Protein AF-A0A016SH71-F1 (afdb_monomer_lite)

Organism: NCBI:txid53326

Foldseek 3Di:
DPPPPVVVVVVVVVVCVVVCVVVVVVVVVVVVCVVPVPVVVVVVVVVVCVVCVCCVVVPDPQDPDPCSVPPPPPPPPPPPDPDPVVVPPPPDDDDKDKQKDWAAQDDVVPDDPQVSVLVSQLVQLVVVCVQVVDPCPQVPADWDDDPDCPVPPLPPDTGGDDQALCSLQVSDPVSSVPDPGPLCSLVVFDADPVGGSSCRNQVHDPVVQQRDSDDPHRHIDMGMGMD

Sequence (227 aa):
MSSALELSICSKLKRTVTNARVTWRGSADGRLCAAHPVACLSMSLMTMVVLSYPTFTKFHLPANNPISIHWDDKPIMESGGKSEWSHGLSNTFLQQVEIRGAVEPWISLNLTSEQAVRGPISRAFLARKLILEHEDVDASCLQVISEDSHLGSMSQQRGCLLFDPTAFWEHSYDNFMDDSDVLSTIFSHDCSSTACFRDLFLGIPIALTGIKNTYRSNRKRSPAFFL

Structure (mmCIF, N/CA/C/O backbone):
data_AF-A0A016SH71-F1
#
_entry.id   AF-A0A016SH71-F1
#
loop_
_atom_site.group_PDB
_atom_site.id
_atom_site.type_symbol
_atom_site.label_atom_id
_atom_site.label_alt_id
_atom_site.label_comp_id
_atom_site.label_asym_id
_atom_site.label_entity_id
_atom_site.label_seq_id
_atom_site.pdbx_PDB_ins_code
_atom_site.Cartn_x
_atom_site.Cartn_y
_atom_site.Cartn_z
_atom_site.occupancy
_atom_site.B_iso_or_equiv
_atom_site.auth_seq_id
_atom_site.auth_comp_id
_atom_site.auth_asym_id
_atom_site.auth_atom_id
_atom_site.pdbx_PDB_model_num
ATOM 1 N N . MET A 1 1 ? 51.087 68.699 -39.814 1.00 44.03 1 MET A N 1
ATOM 2 C CA . MET A 1 1 ? 49.905 67.920 -40.263 1.00 44.03 1 MET A CA 1
ATOM 3 C C . MET A 1 1 ? 50.244 66.802 -41.266 1.00 44.03 1 MET A C 1
ATOM 5 O O . MET A 1 1 ? 49.357 66.347 -41.971 1.00 44.03 1 MET A O 1
ATOM 9 N N . SER A 1 2 ? 51.488 66.294 -41.305 1.00 48.75 2 SER A N 1
ATOM 10 C CA . SER A 1 2 ? 51.925 65.319 -42.328 1.00 48.75 2 SER A CA 1
ATOM 11 C C . SER A 1 2 ? 51.940 63.854 -41.863 1.00 48.75 2 SER A C 1
ATOM 13 O O . SER A 1 2 ? 52.205 62.966 -42.661 1.00 48.75 2 SER A O 1
ATOM 15 N N . SER A 1 3 ? 51.644 63.583 -40.590 1.00 50.38 3 SER A N 1
ATOM 16 C CA . SER A 1 3 ? 51.780 62.246 -39.982 1.00 50.38 3 SER A CA 1
ATOM 17 C C . SER A 1 3 ? 50.454 61.480 -39.852 1.00 50.38 3 SER A C 1
ATOM 19 O O . SER A 1 3 ? 50.452 60.310 -39.490 1.00 50.38 3 SER A O 1
ATOM 21 N N . ALA A 1 4 ? 49.318 62.124 -40.151 1.00 46.47 4 ALA A N 1
ATOM 22 C CA . ALA A 1 4 ? 47.985 61.519 -40.044 1.00 46.47 4 ALA A CA 1
ATOM 23 C C . ALA A 1 4 ? 47.493 60.871 -41.357 1.00 46.47 4 ALA A C 1
ATOM 25 O O . ALA A 1 4 ? 46.616 60.010 -41.328 1.00 46.47 4 ALA A O 1
ATOM 26 N N . LEU A 1 5 ? 48.066 61.249 -42.508 1.00 48.91 5 LEU A N 1
ATOM 27 C CA . LEU A 1 5 ? 47.670 60.720 -43.822 1.00 48.91 5 LEU A CA 1
ATOM 28 C C . LEU A 1 5 ? 48.340 59.375 -44.164 1.00 48.91 5 LEU A C 1
ATOM 30 O O . LEU A 1 5 ? 47.683 58.499 -44.720 1.00 48.91 5 LEU A O 1
ATOM 34 N N . GLU A 1 6 ? 49.588 59.156 -43.743 1.00 46.69 6 GLU A N 1
ATOM 35 C CA . GLU A 1 6 ? 50.334 57.900 -43.966 1.00 46.69 6 GLU A CA 1
ATOM 36 C C . GLU A 1 6 ? 49.726 56.692 -43.215 1.00 46.69 6 GLU A C 1
ATOM 38 O O . GLU A 1 6 ? 49.610 55.591 -43.759 1.00 46.69 6 GLU A O 1
ATOM 43 N N . LEU A 1 7 ? 49.218 56.896 -41.992 1.00 49.03 7 LEU A N 1
ATOM 44 C CA . LEU A 1 7 ? 48.584 55.833 -41.191 1.00 49.03 7 LEU A CA 1
ATOM 45 C C . LEU A 1 7 ? 47.175 55.445 -41.694 1.00 49.03 7 LEU A C 1
ATOM 47 O O . LEU A 1 7 ? 46.722 54.310 -41.501 1.00 49.03 7 LEU A O 1
ATOM 51 N N . SER A 1 8 ? 46.486 56.353 -42.393 1.00 45.41 8 SER A N 1
ATOM 52 C CA . SER A 1 8 ? 45.167 56.089 -42.988 1.00 45.41 8 SER A CA 1
ATOM 53 C C . SER A 1 8 ? 45.268 55.214 -44.247 1.00 45.41 8 SER A C 1
ATOM 55 O O . SER A 1 8 ? 44.459 54.306 -44.451 1.00 45.41 8 SER A O 1
ATOM 57 N N . ILE A 1 9 ? 46.320 55.402 -45.050 1.00 49.88 9 ILE A N 1
ATOM 58 C CA . ILE A 1 9 ? 46.549 54.635 -46.284 1.00 49.88 9 ILE A CA 1
ATOM 59 C C . ILE A 1 9 ? 47.001 53.199 -45.961 1.00 49.88 9 ILE A C 1
ATOM 61 O O . ILE A 1 9 ? 46.481 52.241 -46.539 1.00 49.88 9 ILE A O 1
ATOM 65 N N . CYS A 1 10 ? 47.870 53.015 -44.961 1.00 46.84 10 CYS A N 1
ATOM 66 C CA . CYS A 1 10 ? 48.361 51.688 -44.566 1.00 46.84 10 CYS A CA 1
ATOM 67 C C . CYS A 1 10 ? 47.273 50.813 -43.895 1.00 46.84 10 CYS A C 1
ATOM 69 O O . CYS A 1 10 ? 47.204 49.599 -44.115 1.00 46.84 10 CYS A O 1
ATOM 71 N N . SER A 1 11 ? 46.345 51.419 -43.141 1.00 47.84 11 SER A N 1
ATOM 72 C CA . SER A 1 11 ? 45.221 50.693 -42.522 1.00 47.84 11 SER A CA 1
ATOM 73 C C . SER A 1 11 ? 44.118 50.310 -43.518 1.00 47.84 11 SER A C 1
ATOM 75 O O . SER A 1 11 ? 43.512 49.240 -43.378 1.00 47.84 11 SER A O 1
ATOM 77 N N . LYS A 1 12 ? 43.890 51.121 -44.563 1.00 47.19 12 LYS A N 1
ATOM 78 C CA . LYS A 1 12 ? 42.980 50.757 -45.657 1.00 47.19 12 LYS A CA 1
ATOM 79 C C . LYS A 1 12 ? 43.536 49.624 -46.513 1.00 47.19 12 LYS A C 1
ATOM 81 O O . LYS A 1 12 ? 42.780 48.697 -46.790 1.00 47.19 12 LYS A O 1
ATOM 86 N N . LEU A 1 13 ? 44.838 49.617 -46.819 1.00 47.62 13 LEU A N 1
ATOM 87 C CA . LEU A 1 13 ? 45.461 48.555 -47.620 1.00 47.62 13 LEU A CA 1
ATOM 88 C C . LEU A 1 13 ? 45.415 47.184 -46.911 1.00 47.62 13 LEU A C 1
ATOM 90 O O . LEU A 1 13 ? 45.123 46.163 -47.538 1.00 47.62 13 LEU A O 1
ATOM 94 N N . LYS A 1 14 ? 45.613 47.153 -45.583 1.00 44.56 14 LYS A N 1
ATOM 95 C CA . LYS A 1 14 ? 45.593 45.916 -44.780 1.00 44.56 14 LYS A CA 1
ATOM 96 C C . LYS A 1 14 ? 44.184 45.332 -44.598 1.00 44.56 14 LYS A C 1
ATOM 98 O O . LYS A 1 14 ? 44.051 44.111 -44.592 1.00 44.56 14 LYS A O 1
ATOM 103 N N . ARG A 1 15 ? 43.137 46.171 -44.530 1.00 45.09 15 ARG A N 1
ATOM 104 C CA . ARG A 1 15 ? 41.726 45.722 -44.508 1.00 45.09 15 ARG A CA 1
ATOM 105 C C . ARG A 1 15 ? 41.220 45.252 -45.870 1.00 45.09 15 ARG A C 1
ATOM 107 O O . ARG A 1 15 ? 40.420 44.322 -45.915 1.00 45.09 15 ARG A O 1
ATOM 114 N N . THR A 1 16 ? 41.684 45.832 -46.979 1.00 46.38 16 THR A N 1
ATOM 115 C CA . THR A 1 16 ? 41.337 45.326 -48.318 1.00 46.38 16 THR A CA 1
ATOM 116 C C . THR A 1 16 ? 41.979 43.975 -48.610 1.00 46.38 16 THR A C 1
ATOM 118 O O . THR A 1 16 ? 41.325 43.134 -49.211 1.00 46.38 16 THR A O 1
ATOM 121 N N . VAL A 1 17 ? 43.204 43.706 -48.143 1.00 50.94 17 VAL A N 1
ATOM 122 C CA . VAL A 1 17 ? 43.881 42.419 -48.393 1.00 50.94 17 VAL A CA 1
ATOM 123 C C . VAL A 1 17 ? 43.279 41.272 -47.574 1.00 50.94 17 VAL A C 1
ATOM 125 O O . VAL A 1 17 ? 43.168 40.162 -48.090 1.00 50.94 17 VAL A O 1
ATOM 128 N N . THR A 1 18 ? 42.843 41.504 -46.331 1.00 46.94 18 THR A N 1
ATOM 129 C CA . THR A 1 18 ? 42.197 40.462 -45.511 1.00 46.94 18 THR A CA 1
ATOM 130 C C . THR A 1 18 ? 40.755 40.191 -45.934 1.00 46.94 18 THR A C 1
ATOM 132 O O . THR A 1 18 ? 40.394 39.023 -46.064 1.00 46.94 18 THR A O 1
ATOM 135 N N . ASN A 1 19 ? 39.965 41.224 -46.255 1.00 49.69 19 ASN A N 1
ATOM 136 C CA . ASN A 1 19 ? 38.622 41.027 -46.813 1.00 49.69 19 ASN A CA 1
ATOM 137 C C . ASN A 1 19 ? 38.671 40.412 -48.211 1.00 49.69 19 ASN A C 1
ATOM 139 O O . ASN A 1 19 ? 37.892 39.509 -48.482 1.00 49.69 19 ASN A O 1
ATOM 143 N N . ALA A 1 20 ? 39.622 40.809 -49.062 1.00 48.75 20 ALA A N 1
ATOM 144 C CA . ALA A 1 20 ? 39.827 40.148 -50.344 1.00 48.75 20 ALA A CA 1
ATOM 145 C C . ALA A 1 20 ? 40.204 38.676 -50.144 1.00 48.75 20 ALA A C 1
ATOM 147 O O . ALA A 1 20 ? 39.658 37.815 -50.809 1.00 48.75 20 ALA A O 1
ATOM 148 N N . ARG A 1 21 ? 41.101 38.327 -49.216 1.00 47.97 21 ARG A N 1
ATOM 149 C CA . ARG A 1 21 ? 41.526 36.927 -49.034 1.00 47.97 21 ARG A CA 1
ATOM 150 C C . ARG A 1 21 ? 40.390 36.019 -48.530 1.00 47.97 21 ARG A C 1
ATOM 152 O O . ARG A 1 21 ? 40.315 34.869 -48.956 1.00 47.97 21 ARG A O 1
ATOM 159 N N . VAL A 1 22 ? 39.490 36.539 -47.690 1.00 53.81 22 VAL A N 1
ATOM 160 C CA . VAL A 1 22 ? 38.276 35.831 -47.238 1.00 53.81 22 VAL A CA 1
ATOM 161 C C . VAL A 1 22 ? 37.238 35.730 -48.363 1.00 53.81 22 VAL A C 1
ATOM 163 O O . VAL A 1 22 ? 36.664 34.660 -48.558 1.00 53.81 22 VAL A O 1
ATOM 166 N N . THR A 1 23 ? 37.046 36.779 -49.171 1.00 49.44 23 THR A N 1
ATOM 167 C CA . THR A 1 23 ? 36.114 36.740 -50.312 1.00 49.44 23 THR A CA 1
ATOM 168 C C . THR A 1 23 ? 36.649 35.928 -51.492 1.00 49.44 23 THR A C 1
ATOM 170 O O . THR A 1 23 ? 35.866 35.236 -52.129 1.00 49.44 23 THR A O 1
ATOM 173 N N . TRP A 1 24 ? 37.957 35.918 -51.766 1.00 44.88 24 TRP A N 1
ATOM 174 C CA . TRP A 1 24 ? 38.594 35.076 -52.787 1.00 44.88 24 TRP A CA 1
ATOM 175 C C . TRP A 1 24 ? 38.533 33.599 -52.415 1.00 44.88 24 TRP A C 1
ATOM 177 O O . TRP A 1 24 ? 38.261 32.787 -53.293 1.00 44.88 24 TRP A O 1
ATOM 187 N N . ARG A 1 25 ? 38.741 33.252 -51.137 1.00 47.41 25 ARG A N 1
ATOM 188 C CA . ARG A 1 25 ? 38.635 31.867 -50.660 1.00 47.41 25 ARG A CA 1
ATOM 189 C C . ARG A 1 25 ? 37.177 31.393 -50.662 1.00 47.41 25 ARG A C 1
ATOM 191 O O . ARG A 1 25 ? 36.890 30.410 -51.327 1.00 47.41 25 ARG A O 1
ATOM 198 N N . GLY A 1 26 ? 36.240 32.174 -50.115 1.00 55.69 26 GLY A N 1
ATOM 199 C CA . GLY A 1 26 ? 34.803 31.863 -50.199 1.00 55.69 26 GLY A CA 1
ATOM 200 C C . GLY A 1 26 ? 34.253 31.810 -51.634 1.00 55.69 26 GLY A C 1
ATOM 201 O O . GLY A 1 26 ? 33.443 30.946 -51.957 1.00 55.69 26 GLY A O 1
ATOM 202 N N . SER A 1 27 ? 34.735 32.678 -52.533 1.00 58.50 27 SER A N 1
ATOM 203 C CA . SER A 1 27 ? 34.336 32.662 -53.950 1.00 58.50 27 SER A CA 1
ATOM 204 C C . SER A 1 27 ? 34.999 31.534 -54.741 1.00 58.50 27 SER A C 1
ATOM 206 O O . SER A 1 27 ? 34.418 31.054 -55.707 1.00 58.50 27 SER A O 1
ATOM 208 N N . ALA A 1 28 ? 36.217 31.111 -54.389 1.00 61.25 28 ALA A N 1
ATOM 209 C CA . ALA A 1 28 ? 36.878 29.968 -55.018 1.00 61.25 28 ALA A CA 1
ATOM 210 C C . ALA A 1 28 ? 36.235 28.645 -54.582 1.00 61.25 28 ALA A C 1
ATOM 212 O O . ALA A 1 28 ? 35.906 27.833 -55.444 1.00 61.25 28 ALA A O 1
ATOM 213 N N . ASP A 1 29 ? 35.966 28.486 -53.286 1.00 64.50 29 ASP A N 1
ATOM 214 C CA . ASP A 1 29 ? 35.315 27.302 -52.720 1.00 64.50 29 ASP A CA 1
ATOM 215 C C . ASP A 1 29 ? 33.861 27.171 -53.224 1.00 64.50 29 ASP A C 1
ATOM 217 O O . ASP A 1 29 ? 33.429 26.091 -53.628 1.00 64.50 29 ASP A O 1
ATOM 221 N N . GLY A 1 30 ? 33.127 28.287 -53.335 1.00 65.69 30 GLY A N 1
ATOM 222 C CA . GLY A 1 30 ? 31.785 28.314 -53.932 1.00 65.69 30 GLY A CA 1
ATOM 223 C C . GLY A 1 30 ? 31.765 28.014 -55.438 1.00 65.69 30 GLY A C 1
ATOM 224 O O . GLY A 1 30 ? 30.868 27.319 -55.916 1.00 65.69 30 GLY A O 1
ATOM 225 N N . ARG A 1 31 ? 32.775 28.471 -56.196 1.00 66.50 31 ARG A N 1
ATOM 226 C CA . ARG A 1 31 ? 32.917 28.140 -57.628 1.00 66.50 31 ARG A CA 1
ATOM 227 C C . ARG A 1 31 ? 33.205 26.655 -57.857 1.00 66.50 31 ARG A C 1
ATOM 229 O O . ARG A 1 31 ? 32.704 26.104 -58.830 1.00 66.50 31 ARG A O 1
ATOM 236 N N . LEU A 1 32 ? 33.958 26.003 -56.969 1.00 68.69 32 LEU A N 1
ATOM 237 C CA . LEU A 1 32 ? 34.251 24.566 -57.053 1.00 68.69 32 LEU A CA 1
ATOM 238 C C . LEU A 1 32 ? 33.001 23.707 -56.801 1.00 68.69 32 LEU A C 1
ATOM 240 O O . LEU A 1 32 ? 32.749 22.769 -57.557 1.00 68.69 32 LEU A O 1
ATOM 244 N N . CYS A 1 33 ? 32.167 24.066 -55.819 1.00 67.75 33 CYS A N 1
ATOM 245 C CA . CYS A 1 33 ? 30.882 23.386 -55.604 1.00 67.75 33 CYS A CA 1
ATOM 246 C C . CYS A 1 33 ? 29.853 23.671 -56.714 1.00 67.75 33 CYS A C 1
ATOM 248 O O . CYS A 1 33 ? 29.030 22.806 -57.000 1.00 67.75 33 CYS A O 1
ATOM 250 N N . ALA A 1 34 ? 29.915 24.828 -57.386 1.00 72.44 34 ALA A N 1
ATOM 251 C CA . ALA A 1 34 ? 29.064 25.129 -58.543 1.00 72.44 34 ALA A CA 1
ATOM 252 C C . ALA A 1 34 ? 29.518 24.421 -59.837 1.00 72.44 34 ALA A C 1
ATOM 254 O O . ALA A 1 34 ? 28.679 24.022 -60.640 1.00 72.44 34 ALA A O 1
ATOM 255 N N . ALA A 1 35 ? 30.829 24.244 -60.037 1.00 80.00 35 ALA A N 1
ATOM 256 C CA . ALA A 1 35 ? 31.387 23.528 -61.188 1.00 80.00 35 ALA A CA 1
ATOM 257 C C . ALA A 1 35 ? 31.161 22.007 -61.104 1.00 80.00 35 ALA A C 1
ATOM 259 O O . ALA A 1 35 ? 30.946 21.356 -62.125 1.00 80.00 35 ALA A O 1
ATOM 260 N N . HIS A 1 36 ? 31.172 21.443 -59.890 1.00 77.88 36 HIS A N 1
ATOM 261 C CA . HIS A 1 36 ? 30.953 20.015 -59.650 1.00 77.88 36 HIS A CA 1
ATOM 262 C C . HIS A 1 36 ? 29.924 19.780 -58.528 1.00 77.88 36 HIS A C 1
ATOM 264 O O . HIS A 1 36 ? 30.284 19.323 -57.437 1.00 77.88 36 HIS A O 1
ATOM 270 N N . PRO A 1 37 ? 28.627 20.040 -58.787 1.00 83.31 37 PRO A N 1
ATOM 271 C CA . PRO A 1 37 ? 27.581 19.935 -57.768 1.00 83.31 37 PRO A CA 1
ATOM 272 C C . PRO A 1 37 ? 27.430 18.506 -57.236 1.00 83.31 37 PRO A C 1
ATOM 274 O O . PRO A 1 37 ? 27.229 18.307 -56.042 1.00 83.31 37 PRO A O 1
ATOM 277 N N . VAL A 1 38 ? 27.612 17.500 -58.097 1.00 82.25 38 VAL A N 1
ATOM 278 C CA . VAL A 1 38 ? 27.511 16.082 -57.717 1.00 82.25 38 VAL A CA 1
ATOM 279 C C . VAL A 1 38 ? 28.600 15.686 -56.715 1.00 82.25 38 VAL A C 1
ATOM 281 O O . VAL A 1 38 ? 28.295 15.032 -55.723 1.00 82.25 38 VAL A O 1
ATOM 284 N N . ALA A 1 39 ? 29.847 16.124 -56.923 1.00 83.12 39 ALA A N 1
ATOM 285 C CA . ALA A 1 39 ? 30.963 15.808 -56.028 1.00 83.12 39 ALA A CA 1
ATOM 286 C C . ALA A 1 39 ? 30.831 16.513 -54.666 1.00 83.12 39 ALA A C 1
ATOM 288 O O . ALA A 1 39 ? 31.128 15.935 -53.621 1.00 83.12 39 ALA A O 1
ATOM 289 N N . CYS A 1 40 ? 30.346 17.758 -54.664 1.00 83.56 40 CYS A N 1
ATOM 290 C CA . CYS A 1 40 ? 30.105 18.513 -53.436 1.00 83.56 40 CYS A CA 1
ATOM 291 C C . CYS A 1 40 ? 28.964 17.879 -52.609 1.00 83.56 40 CYS A C 1
ATOM 293 O O . CYS A 1 40 ? 29.116 17.661 -51.405 1.00 83.56 40 CYS A O 1
ATOM 295 N N . LEU A 1 41 ? 27.864 17.475 -53.261 1.00 86.88 41 LEU A N 1
ATOM 296 C CA . LEU A 1 41 ? 26.755 16.768 -52.610 1.00 86.88 41 LEU A CA 1
ATOM 297 C C . LEU A 1 41 ? 27.162 15.383 -52.094 1.00 86.88 41 LEU A C 1
ATOM 299 O O . LEU A 1 41 ? 26.800 15.032 -50.972 1.00 86.88 41 LEU A O 1
ATOM 303 N N . SER A 1 42 ? 27.943 14.608 -52.855 1.00 91.75 42 SER A N 1
ATOM 304 C CA . SER A 1 42 ? 28.388 13.281 -52.412 1.00 91.75 42 SER A CA 1
ATOM 305 C C . SER A 1 42 ? 29.298 13.362 -51.191 1.00 91.75 42 SER A C 1
ATOM 307 O O . SER A 1 42 ? 29.151 12.567 -50.268 1.00 91.75 42 SER A O 1
ATOM 309 N N . MET A 1 43 ? 30.204 14.344 -51.147 1.00 89.62 43 MET A N 1
ATOM 310 C CA . MET A 1 43 ? 31.068 14.559 -49.986 1.00 89.62 43 MET A CA 1
ATOM 311 C C . MET A 1 43 ? 30.261 14.971 -48.754 1.00 89.62 43 MET A C 1
ATOM 313 O O . MET A 1 43 ? 30.500 14.431 -47.678 1.00 89.62 43 MET A O 1
ATOM 317 N N . SER A 1 44 ? 29.271 15.858 -48.906 1.00 91.38 44 SER A N 1
ATOM 318 C CA . SER A 1 44 ? 28.380 16.244 -47.803 1.00 91.38 44 SER A CA 1
ATOM 319 C C . SER A 1 44 ? 27.511 15.084 -47.307 1.00 91.38 44 SER A C 1
ATOM 321 O O . SER A 1 44 ? 27.258 14.974 -46.109 1.00 91.38 44 SER A O 1
ATOM 323 N N . LEU A 1 45 ? 27.042 14.215 -48.206 1.00 92.44 45 LEU A N 1
ATOM 324 C CA . LEU A 1 45 ? 26.267 13.033 -47.832 1.00 92.44 45 LEU A CA 1
ATOM 325 C C . LEU A 1 45 ? 27.144 12.036 -47.067 1.00 92.44 45 LEU A C 1
ATOM 327 O O . LEU A 1 45 ? 26.739 11.526 -46.026 1.00 92.44 45 LEU A O 1
ATOM 331 N N . MET A 1 46 ? 28.367 11.799 -47.545 1.00 92.94 46 MET A N 1
ATOM 332 C CA . MET A 1 46 ? 29.309 10.892 -46.891 1.00 92.94 46 MET A CA 1
ATOM 333 C C . MET A 1 46 ? 29.722 11.395 -45.511 1.00 92.94 46 MET A C 1
ATOM 335 O O . MET A 1 46 ? 29.754 10.605 -44.572 1.00 92.94 46 MET A O 1
ATOM 339 N N . THR A 1 47 ? 29.975 12.695 -45.339 1.00 90.25 47 THR A N 1
ATOM 340 C CA . THR A 1 47 ? 30.278 13.246 -44.010 1.00 90.25 47 THR A CA 1
ATOM 341 C C . THR A 1 47 ? 29.082 13.140 -43.072 1.00 90.25 47 THR A C 1
ATOM 343 O O . THR A 1 47 ? 29.260 12.753 -41.920 1.00 90.25 47 THR A O 1
ATOM 346 N N . MET A 1 48 ? 27.860 13.391 -43.551 1.00 93.31 48 MET A N 1
ATOM 347 C CA . MET A 1 48 ? 26.644 13.207 -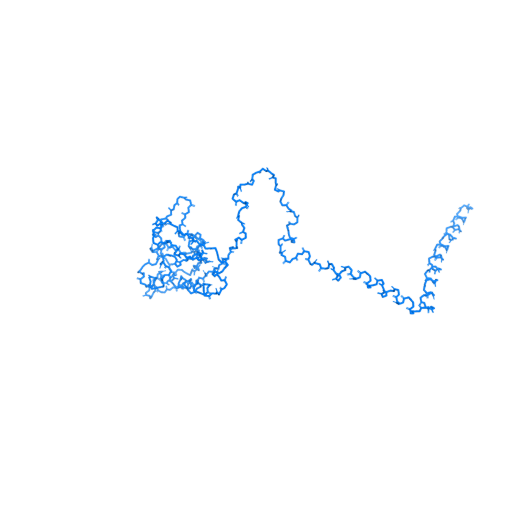42.755 1.00 93.31 48 MET A CA 1
ATOM 348 C C . MET A 1 48 ? 26.466 11.747 -42.310 1.00 93.31 48 MET A C 1
ATOM 350 O O . MET A 1 48 ? 26.157 11.496 -41.146 1.00 93.31 48 MET A O 1
ATOM 354 N N . VAL A 1 49 ? 26.713 10.775 -43.194 1.00 91.44 49 VAL A N 1
ATOM 355 C CA . VAL A 1 49 ? 26.644 9.338 -42.873 1.00 91.44 49 VAL A CA 1
ATOM 356 C C . VAL A 1 49 ? 27.741 8.936 -41.887 1.00 91.44 49 VAL A C 1
ATOM 358 O O . VAL A 1 49 ? 27.453 8.290 -40.886 1.00 91.44 49 VAL A O 1
ATOM 361 N N . VAL A 1 50 ? 28.988 9.360 -42.103 1.00 91.44 50 VAL A N 1
ATOM 362 C CA . VAL A 1 50 ? 30.116 9.035 -41.213 1.00 91.44 50 VAL A CA 1
ATOM 363 C C . VAL A 1 50 ? 29.920 9.628 -39.816 1.00 91.44 50 VAL A C 1
ATOM 365 O O . VAL A 1 50 ? 30.228 8.966 -38.829 1.00 91.44 50 VAL A O 1
ATOM 368 N N . LEU A 1 51 ? 29.373 10.844 -39.714 1.00 88.56 51 LEU A N 1
ATOM 369 C CA . LEU A 1 51 ? 29.097 11.490 -38.427 1.00 88.56 51 LEU A CA 1
ATOM 370 C C . LEU A 1 51 ? 27.855 10.925 -37.724 1.00 88.56 51 LEU A C 1
ATOM 372 O O . LEU A 1 51 ? 27.814 10.916 -36.498 1.00 88.56 51 LEU A O 1
ATOM 376 N N . SER A 1 52 ? 26.864 10.423 -38.466 1.00 89.81 52 SER A N 1
ATOM 377 C CA . SER A 1 52 ? 25.653 9.809 -37.892 1.00 89.81 52 SER A CA 1
ATOM 378 C C . SER A 1 52 ? 25.806 8.317 -37.574 1.00 89.81 52 SER A C 1
ATOM 380 O O . SER A 1 52 ? 25.090 7.797 -36.719 1.00 89.81 52 SER A O 1
ATOM 382 N N . TYR A 1 53 ? 26.768 7.627 -38.189 1.00 88.50 53 TYR A N 1
ATOM 383 C CA . TYR A 1 53 ? 27.097 6.227 -37.914 1.00 88.50 53 TYR A CA 1
ATOM 384 C C . TYR A 1 53 ? 27.423 5.917 -36.437 1.00 88.50 53 TYR A C 1
ATOM 386 O O . TYR A 1 53 ? 26.859 4.956 -35.901 1.00 88.50 53 TYR A O 1
ATOM 394 N N . PRO A 1 54 ? 28.277 6.687 -35.725 1.00 82.56 54 PRO A N 1
ATOM 395 C CA . PRO A 1 54 ? 28.521 6.447 -34.304 1.00 82.56 54 PRO A CA 1
ATOM 396 C C . PRO A 1 54 ? 27.266 6.698 -33.468 1.00 82.56 54 PRO A C 1
ATOM 398 O O . PRO A 1 54 ? 27.037 5.973 -32.507 1.00 82.56 54 PRO A O 1
ATOM 401 N N . THR A 1 55 ? 26.416 7.655 -33.851 1.00 78.12 55 THR A N 1
ATOM 402 C CA . THR A 1 55 ? 25.127 7.854 -33.186 1.00 78.12 55 THR A CA 1
ATOM 403 C C . THR A 1 55 ? 24.261 6.615 -33.367 1.00 78.12 55 THR A C 1
ATOM 405 O O . THR A 1 55 ? 23.899 6.003 -32.382 1.00 78.12 55 THR A O 1
ATOM 408 N N . PHE A 1 56 ? 24.014 6.139 -34.587 1.00 77.88 56 PHE A N 1
ATOM 409 C CA . PHE A 1 56 ? 23.141 4.978 -34.803 1.00 77.88 56 PHE A CA 1
ATOM 410 C C . PHE A 1 56 ? 23.641 3.686 -34.129 1.00 77.88 56 PHE A C 1
ATOM 412 O O . PHE A 1 56 ? 22.847 2.906 -33.615 1.00 77.88 56 PHE A O 1
ATOM 419 N N . THR A 1 57 ? 24.956 3.459 -34.104 1.00 81.12 57 THR A N 1
ATOM 420 C CA . THR A 1 57 ? 25.539 2.205 -33.592 1.00 81.12 57 THR A CA 1
ATOM 421 C C . THR A 1 57 ? 25.866 2.219 -32.101 1.00 81.12 57 THR A C 1
ATOM 423 O O . THR A 1 57 ? 26.001 1.155 -31.498 1.00 81.12 57 THR A O 1
ATOM 426 N N . LYS A 1 58 ? 26.024 3.401 -31.494 1.00 74.50 58 LYS A N 1
ATOM 427 C CA . LYS A 1 58 ? 26.392 3.563 -30.078 1.00 74.50 58 LYS A CA 1
ATOM 428 C C . LYS A 1 58 ? 25.362 4.353 -29.278 1.00 74.50 58 LYS A C 1
ATOM 430 O O . LYS A 1 58 ? 25.655 4.721 -28.143 1.00 74.50 58 LYS A O 1
ATOM 435 N N . PHE A 1 59 ? 24.164 4.587 -29.819 1.00 74.19 59 PHE A N 1
ATOM 436 C CA . PHE A 1 59 ? 23.057 5.184 -29.074 1.00 74.19 59 PHE A CA 1
ATOM 437 C C . PHE A 1 59 ? 22.508 4.195 -28.044 1.00 74.19 59 PHE A C 1
ATOM 439 O O . PHE A 1 59 ? 21.473 3.561 -28.225 1.00 74.19 59 PHE A O 1
ATOM 446 N N . HIS A 1 60 ? 23.227 4.066 -26.938 1.00 67.50 60 HIS A N 1
ATOM 447 C CA . HIS A 1 60 ? 22.638 3.645 -25.684 1.00 67.50 60 HIS A CA 1
ATOM 448 C C . HIS A 1 60 ? 22.124 4.906 -25.001 1.00 67.50 60 HIS A C 1
ATOM 450 O O . HIS A 1 60 ? 22.903 5.814 -24.717 1.00 67.50 60 HIS A O 1
ATOM 456 N N . LEU A 1 61 ? 20.814 4.975 -24.766 1.00 71.50 61 LEU A N 1
ATOM 457 C CA . LEU A 1 61 ? 20.239 5.981 -23.878 1.00 71.50 61 LEU A CA 1
ATOM 458 C C . LEU A 1 61 ? 20.932 5.810 -22.514 1.00 71.50 61 LEU A C 1
ATOM 460 O O . LEU A 1 61 ? 20.794 4.736 -21.923 1.00 71.50 61 LEU A O 1
ATOM 464 N N . PRO A 1 62 ? 21.709 6.800 -22.030 1.00 60.72 62 PRO A N 1
ATOM 465 C CA . PRO A 1 62 ? 22.566 6.619 -20.856 1.00 60.72 62 PRO A CA 1
ATOM 466 C C . PRO A 1 62 ? 21.788 6.406 -19.552 1.00 60.72 62 PRO A C 1
ATOM 468 O O . PRO A 1 62 ? 22.386 6.094 -18.531 1.00 60.72 62 PRO A O 1
ATOM 471 N N . ALA A 1 63 ? 20.464 6.529 -19.572 1.00 58.28 63 ALA A N 1
ATOM 472 C CA . ALA A 1 63 ? 19.633 6.360 -18.400 1.00 58.28 63 ALA A CA 1
ATOM 473 C C . ALA A 1 63 ? 18.177 6.142 -18.813 1.00 58.28 63 ALA A C 1
ATOM 475 O O . ALA A 1 63 ? 17.570 7.004 -19.446 1.00 58.28 63 ALA A O 1
ATOM 476 N N . ASN A 1 64 ? 17.599 5.003 -18.442 1.00 66.00 64 ASN A N 1
ATOM 477 C CA . ASN A 1 64 ? 16.151 4.771 -18.476 1.00 66.00 64 ASN A CA 1
ATOM 478 C C . ASN A 1 64 ? 15.539 4.730 -17.068 1.00 66.00 64 ASN A C 1
ATOM 480 O O . ASN A 1 64 ? 14.331 4.564 -16.930 1.00 66.00 64 ASN A O 1
ATOM 484 N N . ASN A 1 65 ? 16.364 4.874 -16.029 1.00 66.38 65 ASN A N 1
ATOM 485 C CA . ASN A 1 65 ? 15.917 4.884 -14.649 1.00 66.38 65 ASN A CA 1
ATOM 486 C C . ASN A 1 65 ? 16.187 6.265 -14.020 1.00 66.38 65 ASN A C 1
ATOM 488 O O . ASN A 1 65 ? 17.257 6.842 -14.232 1.00 66.38 65 ASN A O 1
ATOM 492 N N . PRO A 1 66 ? 15.236 6.810 -13.241 1.00 62.88 66 PRO A N 1
ATOM 493 C CA . PRO A 1 66 ? 15.353 8.144 -12.650 1.00 62.88 66 PRO A CA 1
ATOM 494 C C . PRO A 1 66 ? 16.531 8.254 -11.670 1.00 62.88 66 PRO A C 1
ATOM 496 O O . PRO A 1 66 ? 17.055 9.344 -11.454 1.00 62.88 66 PRO A O 1
ATOM 499 N N . ILE A 1 67 ? 16.984 7.123 -11.118 1.00 64.56 67 ILE A N 1
ATOM 500 C CA . ILE A 1 67 ? 18.124 7.065 -10.202 1.00 64.56 67 ILE A CA 1
ATOM 501 C C . ILE A 1 67 ? 19.434 7.410 -10.934 1.00 64.56 67 ILE A C 1
ATOM 503 O O . ILE A 1 67 ? 20.207 8.235 -10.467 1.00 64.56 67 ILE A O 1
ATOM 507 N N . SER A 1 68 ? 19.654 6.875 -12.131 1.00 63.81 68 SER A N 1
ATOM 508 C CA . SER A 1 68 ? 20.858 7.149 -12.929 1.00 63.81 68 SER A CA 1
ATOM 509 C C . SER A 1 68 ? 20.956 8.585 -13.451 1.00 63.81 68 SER A C 1
ATOM 511 O O . SER A 1 68 ? 22.044 9.023 -13.791 1.00 63.81 68 SER A O 1
ATOM 513 N N . ILE A 1 69 ? 19.844 9.328 -13.494 1.00 64.38 69 ILE A N 1
ATOM 514 C CA . ILE A 1 69 ? 19.819 10.729 -13.953 1.00 64.38 69 ILE A CA 1
ATOM 515 C C . ILE A 1 69 ? 20.142 11.691 -12.806 1.00 64.38 69 ILE A C 1
ATOM 517 O O . ILE A 1 69 ? 20.767 12.726 -13.018 1.00 64.38 69 ILE A O 1
ATOM 521 N N . HIS A 1 70 ? 19.688 11.369 -11.592 1.00 61.94 70 HIS A N 1
ATOM 522 C CA . HIS A 1 70 ? 19.784 12.269 -10.442 1.00 61.94 70 HIS A CA 1
ATOM 523 C C . HIS A 1 70 ? 20.930 11.947 -9.475 1.00 61.94 70 HIS A C 1
ATOM 525 O O . HIS A 1 70 ? 21.259 12.800 -8.656 1.00 61.94 70 HIS A O 1
ATOM 531 N N . TRP A 1 71 ? 21.544 10.762 -9.560 1.00 57.47 71 TRP A N 1
ATOM 532 C CA . TRP A 1 71 ? 22.506 10.276 -8.561 1.00 57.47 71 TRP A CA 1
ATOM 533 C C . TRP A 1 71 ? 23.897 9.956 -9.141 1.00 57.47 71 TRP A C 1
ATOM 535 O O . TRP A 1 71 ? 24.547 9.006 -8.709 1.00 57.47 71 TRP A O 1
ATOM 545 N N . ASP A 1 72 ? 24.374 10.758 -10.102 1.00 53.41 72 ASP A N 1
ATOM 546 C CA . ASP A 1 72 ? 25.762 10.686 -10.609 1.00 53.41 72 ASP A CA 1
ATOM 547 C C . ASP A 1 72 ? 26.812 11.032 -9.533 1.00 53.41 72 ASP A C 1
ATOM 549 O O . ASP A 1 72 ? 27.973 10.617 -9.617 1.00 53.41 72 ASP A O 1
ATOM 553 N N . ASP A 1 73 ? 26.390 11.704 -8.459 1.00 55.59 73 ASP A N 1
ATOM 554 C CA . ASP A 1 73 ? 27.132 11.734 -7.209 1.00 55.59 73 ASP A CA 1
ATOM 555 C C . ASP A 1 73 ? 26.975 10.372 -6.538 1.00 55.59 73 ASP A C 1
ATOM 557 O O . ASP A 1 73 ? 26.096 10.157 -5.701 1.00 55.59 73 ASP A O 1
ATOM 561 N N . LYS A 1 74 ? 27.847 9.426 -6.907 1.00 50.50 74 LYS A N 1
ATOM 562 C CA . LYS A 1 74 ? 28.132 8.268 -6.056 1.00 50.50 74 LYS A CA 1
ATOM 563 C C . LYS A 1 74 ? 28.269 8.825 -4.637 1.00 50.50 74 LYS A C 1
ATOM 565 O O . LYS A 1 74 ? 29.209 9.599 -4.426 1.00 50.50 74 LYS A O 1
ATOM 570 N N . PRO A 1 75 ? 27.403 8.479 -3.662 1.00 46.00 75 PRO A N 1
ATOM 571 C CA . PRO A 1 75 ? 27.761 8.765 -2.292 1.00 46.00 75 PRO A CA 1
ATOM 572 C C . PRO A 1 75 ? 29.102 8.072 -2.126 1.00 46.00 75 PRO A C 1
ATOM 574 O O . PRO A 1 75 ? 29.231 6.876 -2.410 1.00 46.00 75 PRO A O 1
ATOM 577 N N . ILE A 1 76 ? 30.126 8.858 -1.801 1.00 46.50 76 ILE A N 1
ATOM 578 C CA . ILE A 1 76 ? 31.403 8.335 -1.364 1.00 46.50 76 ILE A CA 1
ATOM 579 C C . ILE A 1 76 ? 31.020 7.431 -0.205 1.00 46.50 76 ILE A C 1
ATOM 581 O O . ILE A 1 76 ? 30.717 7.878 0.896 1.00 46.50 76 ILE A O 1
ATOM 585 N N . MET A 1 77 ? 30.929 6.140 -0.499 1.00 45.47 77 MET A N 1
ATOM 586 C CA . MET A 1 77 ? 30.964 5.091 0.482 1.00 45.47 77 MET A CA 1
ATOM 587 C C . MET A 1 77 ? 32.363 5.196 1.072 1.00 45.47 77 MET A C 1
ATOM 589 O O . MET A 1 77 ? 33.277 4.485 0.650 1.00 45.47 77 MET A O 1
ATOM 593 N N . GLU A 1 78 ? 32.543 6.144 1.991 1.00 41.53 78 GLU A N 1
ATOM 594 C CA . GLU A 1 78 ? 33.676 6.136 2.886 1.00 41.53 78 GLU A CA 1
ATOM 595 C C . GLU A 1 78 ? 33.723 4.736 3.482 1.00 41.53 78 GLU A C 1
ATOM 597 O O . GLU A 1 78 ? 32.724 4.167 3.931 1.00 41.53 78 GLU A O 1
ATOM 602 N N . SER A 1 79 ? 34.906 4.149 3.397 1.00 49.16 79 SER A N 1
ATOM 603 C CA . SER A 1 79 ? 35.245 2.814 3.869 1.00 49.16 79 SER A CA 1
ATOM 604 C C . SER A 1 79 ? 35.197 2.704 5.407 1.00 49.16 79 SER A C 1
ATOM 606 O O . SER A 1 79 ? 35.955 1.940 6.001 1.00 49.16 79 SER A O 1
ATOM 608 N N . GLY A 1 80 ? 34.321 3.456 6.070 1.00 48.22 80 GLY A N 1
ATOM 609 C CA . GLY A 1 80 ? 34.101 3.445 7.506 1.00 48.22 80 GLY A CA 1
ATOM 610 C C . GLY A 1 80 ? 32.606 3.495 7.791 1.00 48.22 80 GLY A C 1
ATOM 611 O O . GLY A 1 80 ? 31.994 4.550 7.706 1.00 48.22 80 GLY A O 1
ATOM 612 N N . GLY A 1 81 ? 32.021 2.345 8.132 1.00 46.62 81 GLY A N 1
ATOM 613 C CA . GLY A 1 81 ? 30.663 2.288 8.682 1.00 46.62 81 GLY A CA 1
ATOM 614 C C . GLY A 1 81 ? 29.558 1.805 7.743 1.00 46.62 81 GLY A C 1
ATOM 615 O O . GLY A 1 81 ? 28.397 2.121 7.977 1.00 46.62 81 GLY A O 1
ATOM 616 N N . LYS A 1 82 ? 29.860 0.997 6.719 1.00 44.66 82 LYS A N 1
ATOM 617 C CA . LYS A 1 82 ? 28.818 0.130 6.147 1.00 44.66 82 LYS A CA 1
ATOM 618 C C . LYS A 1 82 ? 28.603 -1.044 7.073 1.00 44.66 82 LYS A C 1
ATOM 620 O O . LYS A 1 82 ? 29.394 -1.980 7.122 1.00 44.66 82 LYS A O 1
ATOM 625 N N . SER A 1 83 ? 27.536 -0.971 7.832 1.00 46.53 83 SER A N 1
ATOM 626 C CA . SER A 1 83 ? 27.032 -2.088 8.606 1.00 46.53 83 SER A CA 1
ATOM 627 C C . SER A 1 83 ? 26.585 -3.218 7.670 1.00 46.53 83 SER A C 1
ATOM 629 O O . SER A 1 83 ? 25.884 -2.984 6.686 1.00 46.53 83 SER A O 1
ATOM 631 N N . GLU A 1 84 ? 26.997 -4.439 7.992 1.00 49.81 84 GLU A N 1
ATOM 632 C CA . GLU A 1 84 ? 26.884 -5.680 7.207 1.00 49.81 84 GLU A CA 1
ATOM 633 C C . GLU A 1 84 ? 25.483 -5.961 6.619 1.00 49.81 84 GLU A C 1
ATOM 635 O O . GLU A 1 84 ? 25.375 -6.502 5.523 1.00 49.81 84 GLU A O 1
ATOM 640 N N . TRP A 1 85 ? 24.406 -5.481 7.259 1.00 48.88 85 TRP A N 1
ATOM 641 C CA . TRP A 1 85 ? 23.026 -5.579 6.748 1.00 48.88 85 TRP A CA 1
ATOM 642 C C . TRP A 1 85 ? 22.789 -4.831 5.427 1.00 48.88 85 TRP A C 1
ATOM 644 O O . TRP A 1 85 ? 21.942 -5.226 4.633 1.00 48.88 85 TRP A O 1
ATOM 654 N N . SER A 1 86 ? 23.560 -3.780 5.143 1.00 51.09 86 SER A N 1
ATOM 655 C CA . SER A 1 86 ? 23.427 -2.992 3.906 1.00 51.09 86 SER A CA 1
ATOM 656 C C . SER A 1 86 ? 24.080 -3.647 2.683 1.00 51.09 86 SER A C 1
ATOM 658 O O . SER A 1 86 ? 23.816 -3.242 1.554 1.00 51.09 86 SER A O 1
ATOM 660 N N . HIS A 1 87 ? 24.889 -4.690 2.886 1.00 49.97 87 HIS A N 1
ATOM 661 C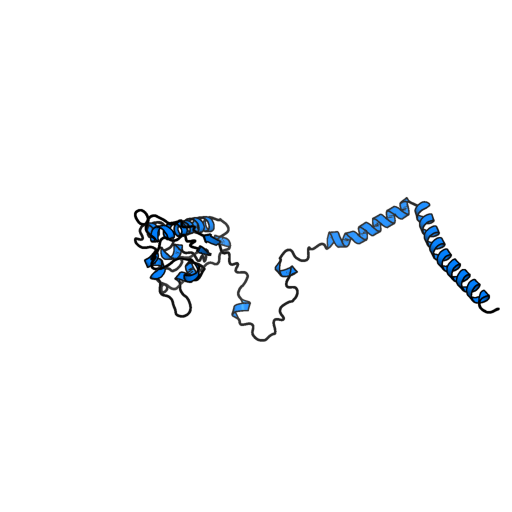 CA . HIS A 1 87 ? 25.490 -5.463 1.800 1.00 49.97 87 HIS A CA 1
ATOM 662 C C . HIS A 1 87 ? 24.558 -6.553 1.240 1.00 49.97 87 HIS A C 1
ATOM 664 O O . HIS A 1 87 ? 24.885 -7.141 0.211 1.00 49.97 87 HIS A O 1
ATOM 670 N N . GLY A 1 88 ? 23.415 -6.814 1.894 1.00 45.66 88 GLY A N 1
ATOM 671 C CA . GLY A 1 88 ? 22.565 -7.976 1.616 1.00 45.66 88 GLY A CA 1
ATOM 672 C C . GLY A 1 88 ? 21.115 -7.699 1.211 1.00 45.66 88 GLY A C 1
ATOM 673 O O . GLY A 1 88 ? 20.458 -8.637 0.770 1.00 45.66 88 GLY A O 1
ATOM 674 N N . LEU A 1 89 ? 20.592 -6.466 1.307 1.00 47.62 89 LEU A N 1
ATOM 675 C CA . LEU A 1 89 ? 19.254 -6.167 0.769 1.00 47.62 89 LEU A CA 1
ATOM 676 C C . LEU A 1 89 ? 19.319 -6.018 -0.756 1.00 47.62 89 LEU A C 1
ATOM 678 O O . LEU A 1 89 ? 19.272 -4.926 -1.320 1.00 47.62 89 LEU A O 1
ATOM 682 N N . SER A 1 90 ? 19.450 -7.154 -1.430 1.00 53.72 90 SER A N 1
ATOM 683 C CA . SER A 1 90 ? 19.210 -7.287 -2.857 1.00 53.72 90 SER A CA 1
ATOM 684 C C . SER A 1 90 ? 17.743 -6.963 -3.159 1.00 53.72 90 SER A C 1
ATOM 686 O O . SER A 1 90 ? 16.857 -7.725 -2.794 1.00 53.72 90 SER A O 1
ATOM 688 N N . ASN A 1 91 ? 17.500 -5.847 -3.845 1.00 65.12 91 ASN A N 1
ATOM 689 C CA . ASN A 1 91 ? 16.329 -5.590 -4.695 1.00 65.12 91 ASN A CA 1
ATOM 690 C C . ASN A 1 91 ? 14.937 -5.910 -4.108 1.00 65.12 91 ASN A C 1
ATOM 692 O O . ASN A 1 91 ? 14.058 -6.363 -4.839 1.00 65.12 91 ASN A O 1
ATOM 696 N N . THR A 1 92 ? 14.695 -5.672 -2.818 1.00 69.25 92 THR A N 1
ATOM 697 C CA . THR A 1 92 ? 13.333 -5.766 -2.274 1.00 69.25 92 THR A CA 1
ATOM 698 C C . THR A 1 92 ? 12.561 -4.499 -2.625 1.00 69.25 92 THR A C 1
ATOM 700 O O . THR A 1 92 ? 12.891 -3.413 -2.143 1.00 69.25 92 THR A O 1
ATOM 703 N N . PHE A 1 93 ? 11.537 -4.630 -3.464 1.00 78.25 93 PHE A N 1
ATOM 704 C CA . PHE A 1 93 ? 10.624 -3.536 -3.778 1.00 78.25 93 PHE A CA 1
ATOM 705 C C . PHE A 1 93 ? 9.484 -3.515 -2.764 1.00 78.25 93 PHE A C 1
ATOM 707 O O . PHE A 1 93 ? 8.812 -4.521 -2.556 1.00 78.25 93 PHE A O 1
ATOM 714 N N . LEU A 1 94 ? 9.269 -2.358 -2.137 1.00 83.06 94 LEU A N 1
ATOM 715 C CA . LEU A 1 94 ? 8.098 -2.114 -1.306 1.00 83.06 94 LEU A CA 1
ATOM 716 C C . LEU A 1 94 ? 7.028 -1.455 -2.175 1.00 83.06 94 LEU A C 1
ATOM 718 O O . LEU A 1 94 ? 7.217 -0.333 -2.650 1.00 83.06 94 LEU A O 1
ATOM 722 N N . GLN A 1 95 ? 5.916 -2.151 -2.381 1.00 85.75 95 GLN A N 1
ATOM 723 C CA . GLN A 1 95 ? 4.726 -1.590 -3.003 1.00 85.75 95 GLN A CA 1
ATOM 724 C C . GLN A 1 95 ? 3.694 -1.326 -1.913 1.00 85.75 95 GLN A C 1
ATOM 726 O O . GLN A 1 95 ? 3.462 -2.186 -1.074 1.00 85.75 95 GLN A O 1
ATOM 731 N N . GLN A 1 96 ? 3.112 -0.129 -1.926 1.00 88.25 96 GLN A N 1
ATOM 732 C CA . GLN A 1 96 ? 2.188 0.327 -0.897 1.00 88.25 96 GLN A CA 1
ATOM 733 C C . GLN A 1 96 ? 0.909 0.849 -1.555 1.00 88.25 96 GLN A C 1
ATOM 735 O O . GLN A 1 96 ? 0.956 1.711 -2.437 1.00 88.25 96 GLN A O 1
ATOM 740 N N . VAL A 1 97 ? -0.237 0.330 -1.129 1.00 87.38 97 VAL A N 1
ATOM 741 C CA . VAL A 1 97 ? -1.575 0.686 -1.600 1.00 87.38 97 VAL A CA 1
ATOM 742 C C . VAL A 1 97 ? -2.322 1.377 -0.470 1.00 87.38 97 VAL A C 1
ATOM 744 O O . VAL A 1 97 ? -2.552 0.803 0.587 1.00 87.38 97 VAL A O 1
ATOM 747 N N . GLU A 1 98 ? -2.731 2.625 -0.687 1.00 89.62 98 GLU A N 1
ATOM 748 C CA . GLU A 1 98 ? -3.511 3.362 0.304 1.00 89.62 98 GLU A CA 1
ATOM 749 C C . GLU A 1 98 ? -5.011 3.160 0.100 1.00 89.62 98 GLU A C 1
ATOM 751 O O . GLU A 1 98 ? -5.562 3.489 -0.954 1.00 89.62 98 GLU A O 1
ATOM 756 N N . ILE A 1 99 ? -5.698 2.697 1.142 1.00 87.88 99 ILE A N 1
ATOM 757 C CA . ILE A 1 99 ? -7.153 2.593 1.163 1.00 87.88 99 ILE A CA 1
ATOM 758 C C . ILE A 1 99 ? -7.694 3.686 2.078 1.00 87.88 99 ILE A C 1
ATOM 760 O O . ILE A 1 99 ? -7.472 3.692 3.289 1.00 87.88 99 ILE A O 1
ATOM 764 N N . ARG A 1 100 ? -8.438 4.624 1.484 1.00 86.12 100 ARG A N 1
ATOM 765 C CA . ARG A 1 100 ? -9.113 5.711 2.200 1.00 86.12 100 ARG A CA 1
ATOM 766 C C . ARG A 1 100 ? -10.619 5.501 2.171 1.00 86.12 100 ARG A C 1
ATOM 768 O O . ARG A 1 100 ? -11.238 5.478 1.110 1.00 86.12 100 ARG A O 1
ATOM 775 N N . GLY A 1 101 ? -11.221 5.396 3.346 1.00 82.88 101 GLY A N 1
ATOM 776 C CA . GLY A 1 101 ? -12.663 5.491 3.520 1.00 82.88 101 GLY A CA 1
ATOM 777 C C . GLY A 1 101 ? -13.078 6.938 3.734 1.00 82.88 101 GLY A C 1
ATOM 778 O O . GLY A 1 101 ? -12.390 7.670 4.433 1.00 82.88 101 GLY A O 1
ATOM 779 N N . ALA A 1 102 ? -14.216 7.357 3.186 1.00 79.31 102 ALA A N 1
ATOM 780 C CA . ALA A 1 102 ? -14.876 8.595 3.587 1.00 79.31 102 ALA A CA 1
ATOM 781 C C . ALA A 1 102 ? -16.148 8.227 4.347 1.00 79.31 102 ALA A C 1
ATOM 783 O O . ALA A 1 102 ? -17.056 7.617 3.791 1.00 79.31 102 ALA A O 1
ATOM 784 N N . VAL A 1 103 ? -16.198 8.582 5.627 1.00 72.69 103 VAL A N 1
ATOM 785 C CA . VAL A 1 103 ? -17.355 8.337 6.480 1.00 72.69 103 VAL A CA 1
ATOM 786 C C . VAL A 1 103 ? -18.094 9.649 6.685 1.00 72.69 103 VAL A C 1
ATOM 788 O O . VAL A 1 103 ? -17.595 10.587 7.321 1.00 72.69 103 VAL A O 1
ATOM 791 N N . GLU A 1 104 ? -19.296 9.707 6.130 1.00 70.56 104 GLU A N 1
ATOM 792 C CA . GLU A 1 104 ? -20.234 10.798 6.352 1.00 70.56 104 GLU A CA 1
ATOM 793 C C . GLU A 1 104 ? -20.902 10.673 7.727 1.00 70.56 104 GLU A C 1
ATOM 795 O O . GLU A 1 104 ? -21.058 9.565 8.241 1.00 70.56 104 GLU A O 1
ATOM 800 N N . PRO A 1 105 ? -21.255 11.799 8.370 1.00 62.97 105 PRO A N 1
ATOM 801 C CA . PRO A 1 105 ? -21.882 11.782 9.685 1.00 62.97 105 PRO A CA 1
ATOM 802 C C . PRO A 1 105 ? -23.187 10.980 9.644 1.00 62.97 105 PRO A C 1
ATOM 804 O O . PRO A 1 105 ? -24.139 11.352 8.962 1.00 62.97 105 PRO A O 1
ATOM 807 N N . TRP A 1 106 ? -23.224 9.879 10.390 1.00 66.50 106 TRP A N 1
ATOM 808 C CA . TRP A 1 106 ? -24.392 9.014 10.475 1.00 66.50 106 TRP A CA 1
ATOM 809 C C . TRP A 1 106 ? -25.284 9.398 11.658 1.00 66.50 106 TRP A C 1
ATOM 811 O O . TRP A 1 106 ? -24.829 9.895 12.698 1.00 66.50 106 TRP A O 1
ATOM 821 N N . ILE A 1 107 ? -26.580 9.137 11.505 1.00 63.75 107 ILE A N 1
ATOM 822 C CA . ILE A 1 107 ? -27.550 9.250 12.592 1.00 63.75 107 ILE A CA 1
ATOM 823 C C . ILE A 1 107 ? -27.287 8.078 13.545 1.00 63.75 107 ILE A C 1
ATOM 825 O O . ILE A 1 107 ? -27.355 6.918 13.139 1.00 63.75 107 ILE A O 1
ATOM 829 N N . SER A 1 108 ? -26.993 8.373 14.814 1.00 64.44 108 SER A N 1
ATOM 830 C CA . SER A 1 108 ? -26.621 7.383 15.843 1.00 64.44 108 SER A CA 1
ATOM 831 C C . SER A 1 108 ? -27.690 6.323 16.136 1.00 64.44 108 SER A C 1
ATOM 833 O O . SER A 1 108 ? -27.404 5.365 16.839 1.00 64.44 108 SER A O 1
ATOM 835 N N . LEU A 1 109 ? -28.908 6.495 15.616 1.00 64.69 109 LEU A N 1
ATOM 836 C CA . LEU A 1 109 ? -30.011 5.538 15.729 1.00 64.69 109 LEU A CA 1
ATOM 837 C C . LEU A 1 109 ? -29.871 4.335 14.781 1.00 64.69 109 LEU A C 1
ATOM 839 O O . LEU A 1 109 ? -30.397 3.276 15.095 1.00 64.69 109 LEU A O 1
ATOM 843 N N . ASN A 1 110 ? -29.170 4.487 13.649 1.00 64.81 110 ASN A N 1
ATOM 844 C CA . ASN A 1 110 ? -29.145 3.470 12.586 1.00 64.81 110 ASN A CA 1
ATOM 845 C C . ASN A 1 110 ? -27.764 2.844 12.354 1.00 64.81 110 ASN A C 1
ATOM 847 O O . ASN A 1 110 ? -27.682 1.796 11.724 1.00 64.81 110 ASN A O 1
ATOM 851 N N . LEU A 1 111 ? -26.689 3.493 12.811 1.00 69.19 111 LEU A N 1
ATOM 852 C CA . LEU A 1 111 ? -25.311 3.080 12.541 1.00 69.19 111 LEU A CA 1
ATOM 853 C C . LEU A 1 111 ? -24.442 3.246 13.788 1.00 69.19 111 LEU A C 1
ATOM 855 O O . LEU A 1 111 ? -24.475 4.286 14.456 1.00 69.19 111 LEU A O 1
ATOM 859 N N . THR A 1 112 ? -23.633 2.233 14.084 1.00 75.62 112 THR A N 1
ATOM 860 C CA . THR A 1 112 ? -22.617 2.302 15.141 1.00 75.62 112 THR A CA 1
ATOM 861 C C . THR A 1 112 ? -21.311 2.872 14.585 1.00 75.62 112 THR A C 1
ATOM 863 O O . THR A 1 112 ? -21.035 2.825 13.386 1.00 75.62 112 THR A O 1
ATOM 866 N N . SER A 1 113 ? -20.467 3.428 15.456 1.00 71.88 113 SER A N 1
ATOM 867 C CA . SER A 1 113 ? -19.147 3.929 15.047 1.00 71.88 113 SER A CA 1
ATOM 868 C C . SER A 1 113 ? -18.193 2.845 14.553 1.00 71.88 113 SER A C 1
ATOM 870 O O . SER A 1 113 ? -17.237 3.140 13.844 1.00 71.88 113 SER A O 1
ATOM 872 N N . GLU A 1 114 ? -18.452 1.600 14.927 1.00 78.25 114 GLU A N 1
ATOM 873 C CA . GLU A 1 114 ? -17.749 0.426 14.428 1.00 78.25 114 GLU A CA 1
ATOM 874 C C . GLU A 1 114 ? -18.082 0.165 12.951 1.00 78.25 114 GLU A C 1
ATOM 876 O O . GLU A 1 114 ? -17.180 -0.007 12.133 1.00 78.25 114 GLU A O 1
ATOM 881 N N . GLN A 1 115 ? -19.363 0.245 12.566 1.00 78.75 115 GLN A N 1
ATOM 882 C CA . GLN A 1 115 ? -19.797 0.039 11.178 1.00 78.75 115 GLN A CA 1
ATOM 883 C C . GLN A 1 115 ? -19.159 1.040 10.202 1.00 78.75 115 GLN A C 1
ATOM 885 O O . GLN A 1 115 ? -18.874 0.700 9.052 1.00 78.75 115 GLN A O 1
ATOM 890 N N . ALA A 1 116 ? -18.855 2.250 10.677 1.00 78.62 116 ALA A N 1
ATOM 891 C CA . ALA A 1 116 ? -18.102 3.256 9.933 1.00 78.62 116 ALA A CA 1
ATOM 892 C C . ALA A 1 116 ? -16.662 2.828 9.589 1.00 78.62 116 ALA A C 1
ATOM 894 O O . ALA A 1 116 ? -16.135 3.235 8.555 1.00 78.62 116 ALA A O 1
ATOM 895 N N . VAL A 1 117 ? -16.020 2.026 10.441 1.00 84.50 117 VAL A N 1
ATOM 896 C CA . VAL A 1 117 ? -14.662 1.496 10.227 1.00 84.50 117 VAL A CA 1
ATOM 897 C C . VAL A 1 117 ? -14.703 0.170 9.464 1.00 84.50 117 VAL A C 1
ATOM 899 O O . VAL A 1 117 ? -13.844 -0.090 8.621 1.00 84.50 117 VAL A O 1
ATOM 902 N N . ARG A 1 118 ? -15.755 -0.624 9.682 1.00 87.75 118 ARG A N 1
ATOM 903 C CA . ARG A 1 118 ? -15.982 -1.916 9.029 1.00 87.75 118 ARG A CA 1
ATOM 904 C C . ARG A 1 118 ? -16.048 -1.807 7.505 1.00 87.75 118 ARG A C 1
ATOM 906 O O . ARG A 1 118 ? -15.447 -2.611 6.800 1.00 87.75 118 ARG A O 1
ATOM 913 N N . GLY A 1 119 ? -16.721 -0.779 6.985 1.00 86.75 119 GLY A N 1
ATOM 914 C CA . GLY A 1 119 ? -16.828 -0.543 5.541 1.00 86.75 119 GLY A CA 1
ATOM 915 C C . GLY A 1 119 ? -15.461 -0.412 4.849 1.00 86.75 119 GLY A C 1
ATOM 916 O O . GLY A 1 119 ? -15.164 -1.204 3.955 1.00 86.75 119 GLY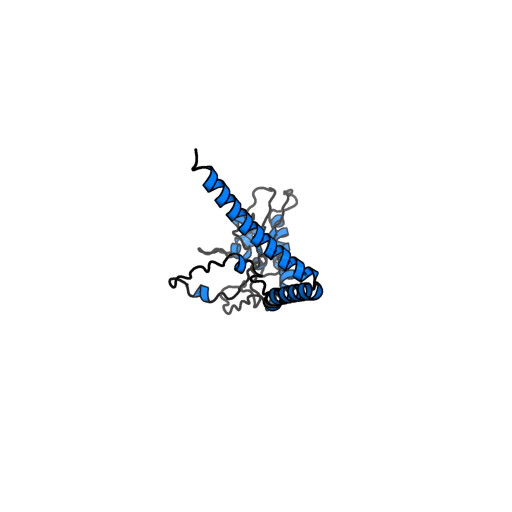 A O 1
ATOM 917 N N . PRO A 1 120 ? -14.605 0.539 5.257 1.00 87.56 120 PRO A N 1
ATOM 918 C CA . PRO A 1 120 ? -13.247 0.667 4.736 1.00 87.56 120 PRO A CA 1
ATOM 919 C C . PRO A 1 120 ? -12.420 -0.617 4.880 1.00 87.56 120 PRO A C 1
ATOM 921 O O . PRO A 1 120 ? -11.868 -1.075 3.884 1.00 87.56 120 PRO A O 1
ATOM 924 N N . ILE A 1 121 ? -12.394 -1.247 6.062 1.00 90.19 121 ILE A N 1
ATOM 925 C CA . ILE A 1 121 ? -11.608 -2.474 6.300 1.00 90.19 121 ILE A CA 1
ATOM 926 C C . ILE A 1 121 ? -12.061 -3.628 5.399 1.00 90.19 121 ILE A C 1
ATOM 928 O O . ILE A 1 121 ? -11.223 -4.343 4.858 1.00 90.19 121 ILE A O 1
ATOM 932 N N . SER A 1 122 ? -13.363 -3.763 5.127 1.00 91.56 122 SER A N 1
ATOM 933 C CA . SER A 1 122 ? -13.867 -4.790 4.203 1.00 91.56 122 SER A CA 1
ATOM 934 C C . SER A 1 122 ? -13.254 -4.688 2.797 1.00 91.56 122 SER A C 1
ATOM 936 O O . SER A 1 122 ? -13.097 -5.694 2.107 1.00 91.56 122 SER A O 1
ATOM 938 N N . ARG A 1 123 ? -12.848 -3.482 2.369 1.00 91.56 123 ARG A N 1
ATOM 939 C CA . ARG A 1 123 ? -12.172 -3.269 1.081 1.00 91.56 123 ARG A CA 1
ATOM 940 C C . ARG A 1 123 ? -10.734 -3.771 1.078 1.00 91.56 123 ARG A C 1
ATOM 942 O O . ARG A 1 123 ? -10.247 -4.107 0.005 1.00 91.56 123 ARG A O 1
ATOM 949 N N . ALA A 1 124 ? -10.091 -3.883 2.238 1.00 91.88 124 ALA A N 1
ATOM 950 C CA . ALA A 1 124 ? -8.762 -4.474 2.349 1.00 91.88 124 ALA A CA 1
ATOM 951 C C . ALA A 1 124 ? -8.770 -5.966 1.988 1.00 91.88 124 ALA A C 1
ATOM 953 O O . ALA A 1 124 ? -7.894 -6.410 1.257 1.00 91.88 124 ALA A O 1
ATOM 954 N N . PHE A 1 125 ? -9.804 -6.714 2.398 1.00 92.50 125 PHE A N 1
ATOM 955 C CA . PHE A 1 125 ? -9.985 -8.119 2.001 1.00 92.50 125 PHE A CA 1
ATOM 956 C C . PHE A 1 125 ? -10.114 -8.273 0.486 1.00 92.50 125 PHE A C 1
ATOM 958 O O . PHE A 1 125 ? -9.481 -9.142 -0.112 1.00 92.50 125 PHE A O 1
ATOM 965 N N . LEU A 1 126 ? -10.890 -7.390 -0.149 1.00 92.31 126 LEU A N 1
ATOM 966 C CA . LEU A 1 126 ? -11.013 -7.372 -1.604 1.00 92.31 126 LEU A CA 1
ATOM 967 C C . LEU A 1 126 ? -9.679 -7.024 -2.280 1.00 92.31 126 LEU A C 1
ATOM 969 O O . LEU A 1 126 ? -9.297 -7.690 -3.236 1.00 92.31 126 LEU A O 1
ATOM 973 N N . ALA A 1 127 ? -8.970 -6.005 -1.788 1.00 91.81 127 ALA A N 1
ATOM 974 C CA . ALA A 1 127 ? -7.680 -5.591 -2.333 1.00 91.81 127 ALA A CA 1
ATOM 975 C C . ALA A 1 127 ? -6.629 -6.704 -2.220 1.00 91.81 127 ALA A C 1
ATOM 977 O O . ALA A 1 127 ? -5.991 -7.036 -3.215 1.00 91.81 127 ALA A O 1
ATOM 978 N N . ARG A 1 128 ? -6.519 -7.340 -1.047 1.00 90.69 128 ARG A N 1
ATOM 979 C CA . ARG A 1 128 ? -5.650 -8.500 -0.817 1.00 90.69 128 ARG A CA 1
ATOM 980 C C . ARG A 1 128 ? -5.944 -9.620 -1.807 1.00 90.69 128 ARG A C 1
ATOM 982 O O . ARG A 1 128 ? -5.018 -10.136 -2.423 1.00 90.69 128 ARG A O 1
ATOM 989 N N . LYS A 1 129 ? -7.222 -9.967 -1.994 1.00 90.50 129 LYS A N 1
ATOM 990 C CA . LYS A 1 129 ? -7.624 -10.997 -2.957 1.00 90.50 129 LYS A CA 1
ATOM 991 C C . LYS A 1 129 ? -7.164 -10.650 -4.374 1.00 90.50 129 LYS A C 1
ATOM 993 O O . LYS A 1 129 ? -6.557 -11.490 -5.019 1.00 90.50 129 LYS A O 1
ATOM 998 N N . LEU A 1 130 ? -7.414 -9.423 -4.832 1.00 91.25 130 LEU A N 1
ATOM 999 C CA . LEU A 1 130 ? -7.039 -8.984 -6.182 1.00 91.25 130 LEU A CA 1
ATOM 1000 C C . LEU A 1 130 ? -5.523 -8.973 -6.410 1.00 91.25 130 LEU A C 1
ATOM 1002 O O . LEU A 1 130 ? -5.079 -9.242 -7.520 1.00 91.25 130 LEU A O 1
ATOM 1006 N N . ILE A 1 131 ? -4.739 -8.649 -5.379 1.00 89.06 131 ILE A N 1
ATOM 1007 C CA . ILE A 1 131 ? -3.275 -8.656 -5.457 1.00 89.06 131 ILE A CA 1
ATOM 1008 C C . ILE A 1 131 ? -2.756 -10.092 -5.531 1.00 89.06 131 ILE A C 1
ATOM 1010 O O . ILE A 1 131 ? -1.959 -10.399 -6.407 1.00 89.06 131 ILE A O 1
ATOM 1014 N N . LEU A 1 132 ? -3.230 -10.977 -4.652 1.00 87.00 132 LEU A N 1
ATOM 1015 C CA . LEU A 1 132 ? -2.776 -12.371 -4.610 1.00 87.00 132 LEU A CA 1
ATOM 1016 C C . LEU A 1 132 ? -3.291 -13.215 -5.786 1.00 87.00 132 LEU A C 1
ATOM 1018 O O . LEU A 1 132 ? -2.685 -14.220 -6.121 1.00 87.00 132 LEU A O 1
ATOM 1022 N N . GLU A 1 133 ? -4.395 -12.822 -6.424 1.00 88.38 133 GLU A N 1
ATOM 1023 C CA . GLU A 1 133 ? -4.916 -13.485 -7.630 1.00 88.38 133 GLU A CA 1
ATOM 1024 C C . GLU A 1 133 ? -4.055 -13.205 -8.879 1.00 88.38 133 GLU A C 1
ATOM 1026 O O . GLU A 1 133 ? -4.224 -13.852 -9.910 1.00 88.38 133 GLU A O 1
ATOM 1031 N N . HIS A 1 134 ? -3.124 -12.251 -8.811 1.00 89.12 134 HIS A N 1
ATOM 1032 C CA . HIS A 1 134 ? -2.262 -11.911 -9.934 1.00 89.12 134 HIS A CA 1
ATOM 1033 C C . HIS A 1 134 ? -1.129 -12.937 -10.110 1.00 89.12 134 HIS A C 1
ATOM 1035 O O . HIS A 1 134 ? -0.340 -13.156 -9.194 1.00 89.12 134 HIS A O 1
ATOM 1041 N N . GLU A 1 135 ? -1.015 -13.523 -11.308 1.00 81.31 135 GLU A N 1
ATOM 1042 C CA . GLU A 1 135 ? -0.137 -14.676 -11.594 1.00 81.31 135 GLU A CA 1
ATOM 1043 C C . GLU A 1 135 ? 1.347 -14.450 -11.242 1.00 81.31 135 GLU A C 1
ATOM 1045 O O . GLU A 1 135 ? 2.033 -15.375 -10.811 1.00 81.31 135 GLU A O 1
ATOM 1050 N N . ASP A 1 136 ? 1.841 -13.217 -11.375 1.00 83.81 136 ASP A N 1
ATOM 1051 C CA . ASP A 1 136 ? 3.258 -12.890 -11.167 1.00 83.81 136 ASP A CA 1
ATOM 1052 C C . ASP A 1 136 ? 3.637 -12.639 -9.697 1.00 83.81 136 ASP A C 1
ATOM 1054 O O . ASP A 1 136 ? 4.828 -12.550 -9.363 1.00 83.81 136 ASP A O 1
ATOM 1058 N N . VAL A 1 137 ? 2.648 -12.498 -8.807 1.00 83.94 137 VAL A N 1
ATOM 1059 C CA . VAL A 1 137 ? 2.890 -12.116 -7.408 1.00 83.94 137 VAL A CA 1
ATOM 1060 C C . VAL A 1 137 ? 3.561 -13.249 -6.645 1.00 83.94 137 VAL A C 1
ATOM 1062 O O . VAL A 1 137 ? 4.580 -13.005 -6.003 1.00 83.94 137 VAL A O 1
ATOM 1065 N N . ASP A 1 138 ? 3.093 -14.487 -6.796 1.00 79.50 138 ASP A N 1
ATOM 1066 C CA . ASP A 1 138 ? 3.673 -15.652 -6.110 1.00 79.50 138 ASP A CA 1
ATOM 1067 C C . ASP A 1 138 ? 5.135 -15.922 -6.508 1.00 79.50 138 ASP A C 1
ATOM 1069 O O . ASP A 1 138 ? 5.927 -16.422 -5.702 1.00 79.50 138 ASP A O 1
ATOM 1073 N N . ALA A 1 139 ? 5.509 -15.568 -7.743 1.00 79.12 139 ALA A N 1
ATOM 1074 C CA . ALA A 1 139 ? 6.863 -15.742 -8.266 1.00 79.12 139 ALA A CA 1
ATOM 1075 C C . ALA A 1 139 ? 7.830 -14.623 -7.842 1.00 79.12 139 ALA A C 1
ATOM 1077 O O . ALA A 1 139 ? 9.041 -14.847 -7.793 1.00 79.12 139 ALA A O 1
ATOM 1078 N N . SER A 1 140 ? 7.311 -13.425 -7.552 1.00 81.69 140 SER A N 1
ATOM 1079 C CA . SER A 1 140 ? 8.117 -12.215 -7.325 1.00 81.69 140 SER A CA 1
ATOM 1080 C C . SER A 1 140 ? 8.101 -11.723 -5.877 1.00 81.69 140 SER A C 1
ATOM 1082 O O . SER A 1 140 ? 8.890 -10.849 -5.511 1.00 81.69 140 SER A O 1
ATOM 1084 N N . CYS A 1 141 ? 7.195 -12.236 -5.050 1.00 84.31 141 CYS A N 1
ATOM 1085 C CA . CYS A 1 141 ? 7.042 -11.795 -3.675 1.00 84.31 141 CYS A CA 1
ATOM 1086 C C . CYS A 1 141 ? 8.137 -12.338 -2.751 1.00 84.31 141 CYS A C 1
ATOM 1088 O O . CYS A 1 141 ? 8.712 -13.410 -2.954 1.00 84.31 141 CYS A O 1
ATOM 1090 N N . LEU A 1 142 ? 8.391 -11.605 -1.666 1.00 83.38 142 LEU A N 1
ATOM 1091 C CA . LEU A 1 142 ? 9.260 -12.076 -0.598 1.00 83.38 142 LEU A CA 1
ATOM 1092 C C . LEU A 1 142 ? 8.539 -13.177 0.187 1.00 83.38 142 LEU A C 1
ATOM 1094 O O . LEU A 1 142 ? 7.589 -12.892 0.911 1.00 83.38 142 LEU A O 1
ATOM 1098 N N . GLN A 1 143 ? 8.976 -14.426 0.048 1.00 80.38 143 GLN A N 1
ATOM 1099 C CA . GLN A 1 143 ? 8.386 -15.541 0.787 1.00 80.38 143 GLN A CA 1
ATOM 1100 C C . GLN A 1 143 ? 8.916 -15.585 2.220 1.00 80.38 143 GLN A C 1
ATOM 1102 O O . GLN A 1 143 ? 10.129 -15.571 2.443 1.00 80.38 143 GLN A O 1
ATOM 1107 N N . VAL A 1 144 ? 8.009 -15.684 3.194 1.00 73.31 144 VAL A N 1
ATOM 1108 C CA . VAL A 1 144 ? 8.378 -15.933 4.592 1.00 73.31 144 VAL A CA 1
ATOM 1109 C C . VAL A 1 144 ? 8.137 -17.395 4.924 1.00 73.31 144 VAL A C 1
ATOM 1111 O O . VAL A 1 144 ? 7.027 -17.913 4.800 1.00 73.31 144 VAL A O 1
ATOM 1114 N N . ILE A 1 145 ? 9.196 -18.061 5.372 1.00 65.19 145 ILE A N 1
ATOM 1115 C CA . ILE A 1 145 ? 9.134 -19.404 5.938 1.00 65.19 145 ILE A CA 1
ATOM 1116 C C . ILE A 1 145 ? 9.343 -19.234 7.439 1.00 65.19 145 ILE A C 1
ATOM 1118 O O . ILE A 1 145 ? 10.470 -19.064 7.894 1.00 65.19 145 ILE A O 1
ATOM 1122 N N . SER A 1 146 ? 8.264 -19.224 8.219 1.00 58.06 146 SER A N 1
ATOM 1123 C CA . SER A 1 146 ? 8.385 -19.285 9.675 1.00 58.06 146 SER A CA 1
ATOM 1124 C C . SER A 1 146 ? 8.484 -20.747 10.113 1.00 58.06 146 SER A C 1
ATOM 1126 O O . SER A 1 146 ? 7.526 -21.501 9.939 1.00 58.06 146 SER A O 1
ATOM 1128 N N . GLU A 1 147 ? 9.624 -21.146 10.678 1.00 49.97 147 GLU A N 1
ATOM 1129 C CA . GLU A 1 147 ? 9.779 -22.442 11.362 1.00 49.97 147 GLU A CA 1
ATOM 1130 C C . GLU A 1 147 ? 9.303 -22.394 12.827 1.00 49.97 147 GLU A C 1
ATOM 1132 O O . GLU A 1 147 ? 9.045 -23.437 13.425 1.00 49.97 147 GLU A O 1
ATOM 1137 N N . ASP A 1 148 ? 9.099 -21.196 13.387 1.00 45.16 148 ASP A N 1
ATOM 1138 C CA . ASP A 1 148 ? 8.792 -21.019 14.806 1.00 45.16 148 ASP A CA 1
ATOM 1139 C C . ASP A 1 148 ? 7.290 -20.871 15.092 1.00 45.16 148 ASP A C 1
ATOM 1141 O O . ASP A 1 148 ? 6.658 -19.852 14.813 1.00 45.16 148 ASP A O 1
ATOM 1145 N N . SER A 1 149 ? 6.739 -21.874 15.777 1.00 45.97 149 SER A N 1
ATOM 1146 C CA . SER A 1 149 ? 5.377 -21.925 16.330 1.00 45.97 149 SER A CA 1
ATOM 1147 C C . SER A 1 149 ? 5.128 -20.981 17.520 1.00 45.97 149 SER A C 1
ATOM 1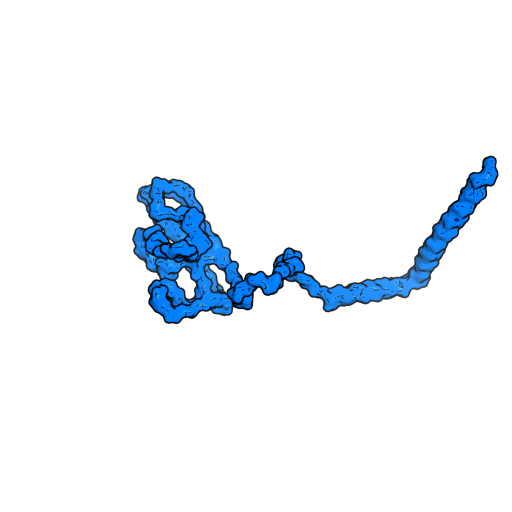149 O O . SER A 1 149 ? 4.070 -21.043 18.144 1.00 45.97 149 SER A O 1
ATOM 1151 N N . HIS A 1 150 ? 6.104 -20.142 17.887 1.00 45.44 150 HIS A N 1
ATOM 1152 C CA . HIS A 1 150 ? 6.035 -19.259 19.058 1.00 45.44 150 HIS A CA 1
ATOM 1153 C C . HIS A 1 150 ? 5.394 -17.892 18.771 1.00 45.44 150 HIS A C 1
ATOM 1155 O O . HIS A 1 150 ? 4.983 -17.212 19.711 1.00 45.44 150 HIS A O 1
ATOM 1161 N N . LEU A 1 151 ? 5.239 -17.514 17.498 1.00 46.25 151 LEU A N 1
ATOM 1162 C CA . LEU A 1 151 ? 4.387 -16.399 17.080 1.00 46.25 151 LEU A CA 1
ATOM 1163 C C . LEU A 1 151 ? 2.978 -16.965 16.826 1.00 46.25 151 LEU A C 1
ATOM 1165 O O . LEU A 1 151 ? 2.601 -17.265 15.694 1.00 46.25 151 LEU A O 1
ATOM 1169 N N . GLY A 1 152 ? 2.271 -17.268 17.920 1.00 42.06 152 GLY A N 1
ATOM 1170 C CA . GLY A 1 152 ? 1.020 -18.037 17.925 1.00 42.06 152 GLY A CA 1
ATOM 1171 C C . GLY A 1 152 ? -0.022 -17.533 16.925 1.00 42.06 152 GLY A C 1
ATOM 1172 O O . GLY A 1 152 ? -0.150 -16.327 16.794 1.00 42.06 152 GLY A O 1
ATOM 1173 N N . SER A 1 153 ? -0.701 -18.474 16.245 1.00 47.12 153 SER A N 1
ATOM 1174 C CA . SER A 1 153 ? -1.775 -18.402 15.210 1.00 47.12 153 SER A CA 1
ATOM 1175 C C . SER A 1 153 ? -1.723 -17.328 14.102 1.00 47.12 153 SER A C 1
ATOM 1177 O O . SER A 1 153 ? -2.275 -17.551 13.033 1.00 47.12 153 SER A O 1
ATOM 1179 N N . MET A 1 154 ? -0.995 -16.231 14.288 1.00 49.88 154 MET A N 1
ATOM 1180 C CA . MET A 1 154 ? -0.732 -15.124 13.366 1.00 49.88 154 MET A CA 1
ATOM 1181 C C . MET A 1 154 ? 0.508 -15.339 12.487 1.00 49.88 154 MET A C 1
ATOM 1183 O O . MET A 1 154 ? 0.910 -14.445 11.742 1.00 49.88 154 MET A O 1
ATOM 1187 N N . SER A 1 155 ? 1.148 -16.506 12.582 1.00 46.84 155 SER A N 1
ATOM 1188 C CA . SER A 1 155 ? 2.160 -16.933 11.621 1.00 46.84 155 SER A CA 1
ATOM 1189 C C . SER A 1 155 ? 1.507 -16.972 10.239 1.00 46.84 155 SER A C 1
ATOM 1191 O O . SER A 1 155 ? 0.599 -17.767 9.995 1.00 46.84 155 SER A O 1
ATOM 1193 N N . GLN A 1 156 ? 1.951 -16.081 9.345 1.00 52.09 156 GLN A N 1
ATOM 1194 C CA . GLN A 1 156 ? 1.658 -16.174 7.920 1.00 52.09 156 GLN A CA 1
ATOM 1195 C C . GLN A 1 156 ? 2.067 -17.574 7.467 1.00 52.09 156 GLN A C 1
ATOM 1197 O O . GLN A 1 156 ? 3.250 -17.878 7.307 1.00 52.09 156 GLN A O 1
ATOM 1202 N N . GLN A 1 157 ? 1.074 -18.451 7.325 1.00 48.97 157 GLN A N 1
ATOM 1203 C CA . GLN A 1 157 ? 1.250 -19.761 6.725 1.00 48.97 157 GLN A CA 1
ATOM 1204 C C . GLN A 1 157 ? 1.918 -19.538 5.370 1.00 48.97 157 GLN A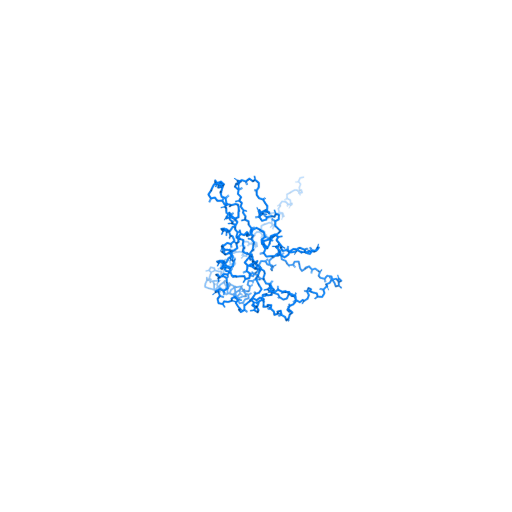 C 1
ATOM 1206 O O . GLN A 1 157 ? 1.380 -18.790 4.562 1.00 48.97 157 GLN A O 1
ATOM 1211 N N . ARG A 1 158 ? 3.110 -20.127 5.185 1.00 54.50 158 ARG A N 1
ATOM 1212 C CA . ARG A 1 158 ? 3.904 -20.201 3.941 1.00 54.50 158 ARG A CA 1
ATOM 1213 C C . ARG A 1 158 ? 3.307 -19.397 2.779 1.00 54.50 158 ARG A C 1
ATOM 1215 O O . ARG A 1 158 ? 2.394 -19.877 2.110 1.00 54.50 158 ARG A O 1
ATOM 1222 N N . GLY A 1 159 ? 3.833 -18.206 2.519 1.00 69.50 159 GLY A N 1
ATOM 1223 C CA . GLY A 1 159 ? 3.316 -17.365 1.444 1.00 69.50 159 GLY A CA 1
ATOM 1224 C C . GLY A 1 159 ? 4.077 -16.058 1.272 1.00 69.50 159 GLY A C 1
ATOM 1225 O O . GLY A 1 159 ? 5.096 -15.818 1.925 1.00 69.50 159 GLY A O 1
ATOM 1226 N N . CYS A 1 160 ? 3.570 -15.221 0.369 1.00 81.00 160 CYS A N 1
ATOM 1227 C CA . CYS A 1 160 ? 4.065 -13.871 0.140 1.00 81.00 160 CYS A CA 1
ATOM 1228 C C . CYS A 1 160 ? 3.929 -12.994 1.389 1.00 81.00 160 CYS A C 1
ATOM 1230 O O . CYS A 1 160 ? 2.857 -12.930 1.996 1.00 81.00 160 CYS A O 1
ATOM 1232 N N . LEU A 1 161 ? 4.995 -12.268 1.733 1.00 83.94 161 LEU A N 1
ATOM 1233 C CA . LEU A 1 161 ? 4.969 -11.245 2.770 1.00 83.94 161 LEU A CA 1
ATOM 1234 C C . LEU A 1 161 ? 4.047 -10.104 2.337 1.00 83.94 161 LEU A C 1
ATOM 1236 O O . LEU A 1 161 ? 4.388 -9.329 1.445 1.00 83.94 161 LEU A O 1
ATOM 1240 N N . LEU A 1 162 ? 2.899 -9.990 2.998 1.00 85.88 162 LEU A N 1
ATOM 1241 C CA . LEU A 1 162 ? 1.959 -8.890 2.813 1.00 85.88 162 LEU A CA 1
ATOM 1242 C C . LEU A 1 162 ? 1.535 -8.347 4.178 1.00 85.88 162 LEU A C 1
ATOM 1244 O O . LEU A 1 162 ? 1.103 -9.116 5.037 1.00 85.88 162 LEU A O 1
ATOM 1248 N N . PHE A 1 163 ? 1.667 -7.039 4.380 1.00 86.75 163 PHE A N 1
ATOM 1249 C CA . PHE A 1 163 ? 1.224 -6.374 5.602 1.00 86.75 163 PHE A CA 1
ATOM 1250 C C . PHE A 1 163 ? -0.090 -5.674 5.333 1.00 86.75 163 PHE A C 1
ATOM 1252 O O . PHE A 1 163 ? -0.142 -4.722 4.567 1.00 86.75 163 PHE A O 1
ATOM 1259 N N . ASP A 1 164 ? -1.158 -6.149 5.957 1.00 89.25 164 ASP A N 1
ATOM 1260 C CA . ASP A 1 164 ? -2.478 -5.622 5.671 1.00 89.25 164 ASP A CA 1
ATOM 1261 C C . ASP A 1 164 ? -3.423 -5.808 6.867 1.00 89.25 164 ASP A C 1
ATOM 1263 O O . ASP A 1 164 ? -3.212 -6.702 7.697 1.00 89.25 164 ASP A O 1
ATOM 1267 N N . PRO A 1 165 ? -4.494 -5.003 6.975 1.00 90.50 165 PRO A N 1
ATOM 1268 C CA . PRO A 1 165 ? -5.367 -5.031 8.143 1.00 90.50 165 PRO A CA 1
ATOM 1269 C C . PRO A 1 165 ? -6.204 -6.310 8.239 1.00 90.50 165 PRO A C 1
ATOM 1271 O O . PRO A 1 165 ? -6.826 -6.542 9.268 1.00 90.50 165 PRO A O 1
ATOM 1274 N N . THR A 1 166 ? -6.248 -7.166 7.215 1.00 90.38 166 THR A N 1
ATOM 1275 C CA . THR A 1 166 ? -6.968 -8.444 7.310 1.00 90.38 166 THR A CA 1
ATOM 1276 C C . THR A 1 166 ? -6.252 -9.448 8.210 1.00 90.38 166 THR A C 1
ATOM 1278 O O . THR A 1 166 ? -6.879 -10.401 8.671 1.00 90.38 166 THR A O 1
ATOM 1281 N N . ALA A 1 167 ? -4.973 -9.210 8.526 1.00 88.50 167 ALA A N 1
ATOM 1282 C CA . ALA A 1 167 ? -4.197 -10.028 9.453 1.00 88.50 167 ALA A CA 1
ATOM 1283 C C . ALA A 1 167 ? -4.821 -10.106 10.860 1.00 88.50 167 ALA A C 1
ATOM 1285 O O . ALA A 1 167 ? -4.679 -11.131 11.518 1.00 88.50 167 ALA A O 1
ATOM 1286 N N . PHE A 1 168 ? -5.576 -9.085 11.296 1.00 89.06 168 PHE A N 1
ATOM 1287 C CA . PHE A 1 168 ? -6.295 -9.119 12.581 1.00 89.06 168 PHE A CA 1
ATOM 1288 C C . PHE A 1 168 ? -7.333 -10.249 12.671 1.00 89.06 168 PHE A C 1
ATOM 1290 O O . PHE A 1 168 ? -7.664 -10.677 13.771 1.00 89.06 168 PHE A O 1
ATOM 1297 N N . TRP A 1 169 ? -7.837 -10.729 11.530 1.00 91.69 169 TRP A N 1
ATOM 1298 C CA . TRP A 1 169 ? -8.849 -11.790 11.439 1.00 91.69 169 TRP A CA 1
ATOM 1299 C C . TRP A 1 169 ? -8.324 -13.023 10.700 1.00 91.69 169 TRP A C 1
ATOM 1301 O O . TRP A 1 169 ? -9.094 -13.733 10.053 1.00 91.69 169 TRP A O 1
ATOM 1311 N N . GLU A 1 170 ? -7.008 -13.259 10.753 1.00 87.94 170 GLU A N 1
ATOM 1312 C CA . GLU A 1 170 ? -6.349 -14.400 10.096 1.00 87.94 170 GLU A CA 1
ATOM 1313 C C . GLU A 1 170 ? -6.664 -14.471 8.590 1.00 87.94 170 GLU A C 1
ATOM 1315 O O . GLU A 1 170 ? -6.802 -15.543 8.005 1.00 87.94 170 GLU A O 1
ATOM 1320 N N . HIS A 1 171 ? -6.827 -13.307 7.950 1.00 88.44 171 HIS A N 1
ATOM 1321 C CA . HIS A 1 171 ? -7.201 -13.174 6.540 1.00 88.44 171 HIS A CA 1
ATOM 1322 C C . HIS A 1 171 ? -8.563 -13.803 6.164 1.00 88.44 171 HIS A C 1
ATOM 1324 O O . HIS A 1 171 ? -8.887 -13.891 4.977 1.00 88.44 171 HIS A O 1
ATOM 1330 N N . SER A 1 172 ? -9.391 -14.186 7.144 1.00 90.06 172 SER A N 1
ATOM 1331 C CA . SER A 1 172 ? -10.734 -14.734 6.936 1.00 90.06 172 SER A CA 1
ATOM 1332 C C . SER A 1 172 ? -11.787 -13.628 6.943 1.00 90.06 172 SER A C 1
ATOM 1334 O O . SER A 1 172 ? -11.948 -12.893 7.919 1.00 90.06 172 SER A O 1
ATOM 1336 N N . TYR A 1 173 ? -12.530 -13.519 5.840 1.00 91.69 173 TYR A N 1
ATOM 1337 C CA . TYR A 1 173 ? -13.639 -12.570 5.739 1.00 91.69 173 TYR A CA 1
ATOM 1338 C C . TYR A 1 173 ? -14.793 -12.940 6.679 1.00 91.69 173 TYR A C 1
ATOM 1340 O O . TYR A 1 173 ? -15.425 -12.050 7.242 1.00 91.69 173 TYR A O 1
ATOM 1348 N N . ASP A 1 174 ? -15.031 -14.234 6.892 1.00 93.50 174 ASP A N 1
ATOM 1349 C CA . ASP A 1 174 ? -16.106 -14.715 7.761 1.00 93.50 174 ASP A CA 1
ATOM 1350 C C . ASP A 1 174 ? -15.825 -14.342 9.224 1.00 93.50 174 ASP A C 1
ATOM 1352 O O . ASP A 1 174 ? -16.677 -13.745 9.877 1.00 93.50 174 ASP A O 1
ATOM 1356 N N . ASN A 1 175 ? -14.583 -14.532 9.692 1.00 92.12 175 ASN A N 1
ATOM 1357 C CA . ASN A 1 175 ? -14.157 -14.114 11.036 1.00 92.12 175 ASN A CA 1
ATOM 1358 C C . ASN A 1 175 ? -14.337 -12.603 11.252 1.00 92.12 175 ASN A C 1
ATOM 1360 O O . ASN A 1 175 ? -14.704 -12.159 12.336 1.00 92.12 175 ASN A O 1
ATOM 1364 N N . PHE A 1 176 ? -14.092 -11.804 10.212 1.00 93.25 176 PHE A N 1
ATOM 1365 C CA . PHE A 1 176 ? -14.303 -10.360 10.250 1.00 93.25 176 PHE A CA 1
ATOM 1366 C C . PHE A 1 176 ? -15.787 -9.968 10.289 1.00 93.25 176 PHE A C 1
ATOM 1368 O O . PHE A 1 176 ? -16.142 -8.959 10.905 1.00 93.25 176 PHE A O 1
ATOM 1375 N N . MET A 1 177 ? -16.663 -10.723 9.626 1.00 91.31 177 MET A N 1
ATOM 1376 C CA . MET A 1 177 ? -18.109 -10.469 9.632 1.00 91.31 177 MET A CA 1
ATOM 1377 C C . MET A 1 177 ? -18.773 -10.931 10.932 1.00 91.31 177 MET A C 1
ATOM 1379 O O . MET A 1 177 ? -19.709 -10.274 11.388 1.00 91.31 177 MET A O 1
ATOM 1383 N N . ASP A 1 178 ? -18.249 -11.989 11.547 1.00 93.50 178 ASP A N 1
ATOM 1384 C CA . ASP A 1 178 ? -18.727 -12.523 12.824 1.00 93.50 178 ASP A CA 1
ATOM 1385 C C . ASP A 1 178 ? -18.205 -11.737 14.040 1.00 93.50 178 ASP A C 1
ATOM 1387 O O . ASP A 1 178 ? -18.782 -11.830 15.125 1.00 93.50 178 ASP A O 1
ATOM 1391 N N . ASP A 1 179 ? -17.154 -10.923 13.876 1.00 90.56 179 ASP A N 1
ATOM 1392 C CA . ASP A 1 179 ? -16.627 -10.067 14.944 1.00 90.56 179 ASP A CA 1
ATOM 1393 C C . ASP A 1 179 ? -17.701 -9.085 15.453 1.00 90.56 179 ASP A C 1
ATOM 1395 O O . ASP A 1 179 ? -18.329 -8.348 14.687 1.00 90.56 179 ASP A O 1
ATOM 1399 N N . SER A 1 180 ? -17.937 -9.071 16.763 1.00 87.25 180 SER A N 1
ATOM 1400 C CA . SER A 1 180 ? -18.913 -8.177 17.388 1.00 87.25 180 SER A CA 1
ATOM 1401 C C . SER A 1 180 ? -18.370 -6.778 17.684 1.00 87.25 180 SER A C 1
ATOM 1403 O O . SER A 1 180 ? -19.170 -5.871 17.898 1.00 87.25 180 SER A O 1
ATOM 1405 N N . ASP A 1 181 ? -17.046 -6.613 17.775 1.00 88.12 181 ASP A N 1
ATOM 1406 C CA . ASP A 1 181 ? -16.408 -5.322 18.039 1.00 88.12 181 ASP A CA 1
ATOM 1407 C C . ASP A 1 181 ? -15.028 -5.242 17.368 1.00 88.12 181 ASP A C 1
ATOM 1409 O O . ASP A 1 181 ? -13.973 -5.415 17.990 1.00 88.12 181 ASP A O 1
ATOM 1413 N N . VAL A 1 182 ? -15.060 -4.863 16.089 1.00 89.44 182 VAL A N 1
ATOM 1414 C CA . VAL A 1 182 ? -13.878 -4.650 15.236 1.00 89.44 182 VAL A CA 1
ATOM 1415 C C . VAL A 1 182 ? -12.871 -3.669 15.851 1.00 89.44 182 VAL A C 1
ATOM 1417 O O . VAL A 1 182 ? -11.666 -3.785 15.622 1.00 89.44 182 VAL A O 1
ATOM 1420 N N . LEU A 1 183 ? -13.328 -2.676 16.625 1.00 88.25 183 LEU A N 1
ATOM 1421 C CA . LEU A 1 183 ? -12.423 -1.711 17.253 1.00 88.25 183 LEU A CA 1
ATOM 1422 C C . LEU A 1 183 ? -11.648 -2.384 18.379 1.00 88.25 183 LEU A C 1
ATOM 1424 O O . LEU A 1 183 ? -10.426 -2.246 18.438 1.00 88.25 183 LEU A O 1
ATOM 1428 N N . SER A 1 184 ? -12.334 -3.139 19.235 1.00 88.44 184 SER A N 1
ATOM 1429 C CA . SER A 1 184 ? -11.684 -3.870 20.320 1.00 88.44 184 SER A CA 1
ATOM 1430 C C . SER A 1 184 ? -10.601 -4.819 19.799 1.00 88.44 184 SER A C 1
ATOM 1432 O O . SER A 1 184 ? -9.498 -4.801 20.338 1.00 88.44 184 SER A O 1
ATOM 1434 N N . THR A 1 185 ? -10.848 -5.531 18.695 1.00 89.44 185 THR A N 1
ATOM 1435 C CA . THR A 1 185 ? -9.889 -6.447 18.053 1.00 89.44 185 THR A CA 1
ATOM 1436 C C . THR A 1 185 ? -8.638 -5.726 17.543 1.00 89.44 185 THR A C 1
ATOM 1438 O O . THR A 1 185 ? -7.512 -6.185 17.730 1.00 89.44 185 THR A O 1
ATOM 1441 N N . ILE A 1 186 ? -8.797 -4.541 16.951 1.00 88.75 186 ILE A N 1
ATOM 1442 C CA . ILE A 1 186 ? -7.658 -3.721 16.512 1.00 88.75 186 ILE A CA 1
ATOM 1443 C C . ILE A 1 186 ? -6.854 -3.224 17.726 1.00 88.75 186 ILE A C 1
ATOM 1445 O O . ILE A 1 186 ? -5.620 -3.215 17.710 1.00 88.75 186 ILE A O 1
ATOM 1449 N N . PHE A 1 187 ? -7.529 -2.786 18.792 1.00 87.50 187 PHE A N 1
ATOM 1450 C CA . PHE A 1 187 ? -6.877 -2.205 19.969 1.00 87.50 187 PHE A CA 1
ATOM 1451 C C . PHE A 1 187 ? -6.378 -3.229 21.001 1.00 87.50 187 PHE A C 1
ATOM 1453 O O . PHE A 1 187 ? -5.573 -2.839 21.845 1.00 87.50 187 PHE A O 1
ATOM 1460 N N . SER A 1 188 ? -6.795 -4.495 20.921 1.00 83.75 188 SER A N 1
ATOM 1461 C CA . SER A 1 188 ? -6.413 -5.571 21.849 1.00 83.75 188 SER A CA 1
ATOM 1462 C C . SER A 1 188 ? -4.985 -6.077 21.657 1.00 83.75 188 SER A C 1
ATOM 1464 O O . SER A 1 188 ? -4.432 -6.676 22.572 1.00 83.75 188 SER A O 1
ATOM 1466 N N . HIS A 1 189 ? -4.384 -5.835 20.490 1.00 75.50 189 HIS A N 1
ATOM 1467 C CA . HIS A 1 189 ? -3.047 -6.326 20.178 1.00 75.50 189 HIS A CA 1
ATOM 1468 C C . HIS A 1 189 ? -1.966 -5.583 20.970 1.00 75.50 189 HIS A C 1
ATOM 1470 O O . HIS A 1 189 ? -1.878 -4.349 20.927 1.00 75.50 189 HIS A O 1
ATOM 1476 N N . ASP A 1 190 ? -1.118 -6.361 21.646 1.00 66.44 190 ASP A N 1
ATOM 1477 C CA . ASP A 1 190 ? -0.033 -5.856 22.476 1.00 66.44 190 AS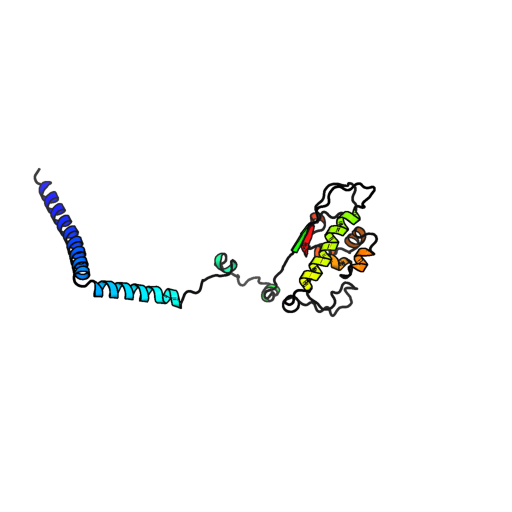P A CA 1
ATOM 1478 C C . ASP A 1 190 ? 0.987 -5.069 21.645 1.00 66.44 190 ASP A C 1
ATOM 1480 O O . ASP A 1 190 ? 1.482 -5.510 20.601 1.00 66.44 190 ASP A O 1
ATOM 1484 N N . CYS A 1 191 ? 1.325 -3.878 22.134 1.00 72.88 191 CYS A N 1
ATOM 1485 C CA . CYS A 1 191 ? 2.433 -3.102 21.603 1.00 72.88 191 CYS A CA 1
ATOM 1486 C C . CYS A 1 191 ? 3.696 -3.419 22.415 1.00 72.88 191 CYS A C 1
ATOM 1488 O O . CYS A 1 191 ? 3.692 -3.318 23.643 1.00 72.88 191 CYS A O 1
ATOM 1490 N N . SER A 1 192 ? 4.795 -3.746 21.734 1.00 71.44 192 SER A N 1
ATOM 1491 C CA . SER A 1 192 ? 6.117 -3.774 22.363 1.00 71.44 192 SER A CA 1
ATOM 1492 C C . SER A 1 192 ? 6.642 -2.343 22.552 1.00 71.44 192 SER A C 1
ATOM 1494 O O . SER A 1 192 ? 6.109 -1.389 21.982 1.00 71.44 192 SER A O 1
ATOM 1496 N N . SER A 1 193 ? 7.711 -2.172 23.333 1.00 62.34 193 SER A N 1
ATOM 1497 C CA . SER A 1 193 ? 8.335 -0.862 23.581 1.00 62.34 193 SER A CA 1
ATOM 1498 C C . SER A 1 193 ? 8.898 -0.201 22.317 1.00 62.34 193 SER A C 1
ATOM 1500 O O . SER A 1 193 ? 9.074 1.016 22.293 1.00 62.34 193 SER A O 1
ATOM 1502 N N . THR A 1 194 ? 9.175 -0.986 21.273 1.00 68.12 194 THR A N 1
ATOM 1503 C CA . THR A 1 194 ? 9.808 -0.532 20.027 1.00 68.12 194 THR A CA 1
ATOM 1504 C C . THR A 1 194 ? 8.860 -0.480 18.830 1.00 68.12 194 THR A C 1
ATOM 1506 O O . THR A 1 194 ? 9.085 0.320 17.926 1.00 68.12 194 THR A O 1
ATOM 1509 N N . ALA A 1 195 ? 7.811 -1.306 18.805 1.00 72.06 195 ALA A N 1
ATOM 1510 C CA . ALA A 1 195 ? 6.867 -1.380 17.694 1.00 72.06 195 ALA A CA 1
ATOM 1511 C C . ALA A 1 195 ? 5.512 -1.938 18.145 1.00 72.06 195 ALA A C 1
ATOM 1513 O O . ALA A 1 195 ? 5.445 -2.817 19.008 1.00 72.06 195 ALA A O 1
ATOM 1514 N N . CYS A 1 196 ? 4.435 -1.456 17.521 1.00 82.94 196 CYS A N 1
ATOM 1515 C CA . CYS A 1 196 ? 3.103 -2.019 17.700 1.00 82.94 196 CYS A CA 1
ATOM 1516 C C . CYS A 1 196 ? 2.687 -2.810 16.456 1.00 82.94 196 CYS A C 1
ATOM 1518 O O . CYS A 1 196 ? 2.667 -2.257 15.356 1.00 82.94 196 CYS A O 1
ATOM 1520 N N . PHE A 1 197 ? 2.305 -4.081 16.627 1.00 82.50 197 PHE A N 1
ATOM 1521 C CA . PHE A 1 197 ? 1.841 -4.931 15.520 1.00 82.50 197 PHE A CA 1
ATOM 1522 C C . PHE A 1 197 ? 0.631 -4.337 14.795 1.00 82.50 197 PHE A C 1
ATOM 1524 O O . PHE A 1 197 ? 0.527 -4.436 13.576 1.00 82.50 197 PHE A O 1
ATOM 1531 N N . ARG A 1 198 ? -0.238 -3.627 15.524 1.00 86.56 198 ARG A N 1
ATOM 1532 C CA . ARG A 1 198 ? -1.346 -2.880 14.924 1.00 86.56 198 ARG A CA 1
ATOM 1533 C C . ARG A 1 198 ? -0.874 -1.867 13.881 1.00 86.56 198 ARG A C 1
ATOM 1535 O O . ARG A 1 198 ? -1.480 -1.763 12.822 1.00 86.56 198 ARG A O 1
ATOM 1542 N N . ASP A 1 199 ? 0.172 -1.109 14.192 1.00 88.00 199 ASP A N 1
ATOM 1543 C CA . ASP A 1 199 ? 0.675 -0.069 13.290 1.00 88.00 199 ASP A CA 1
ATOM 1544 C C . ASP A 1 199 ? 1.367 -0.694 12.070 1.00 88.00 199 ASP A C 1
ATOM 1546 O O . ASP A 1 199 ? 1.308 -0.133 10.978 1.00 88.00 199 ASP A O 1
ATOM 1550 N N . LEU A 1 200 ? 1.959 -1.883 12.241 1.00 86.50 200 LEU A N 1
ATOM 1551 C CA . LEU A 1 200 ? 2.520 -2.674 11.148 1.00 86.50 200 LEU A CA 1
ATOM 1552 C C . LEU A 1 200 ? 1.429 -3.156 10.179 1.00 86.50 200 LEU A C 1
ATOM 1554 O O . LEU A 1 200 ? 1.561 -2.945 8.979 1.00 86.50 200 LEU A O 1
ATOM 1558 N N . PHE A 1 201 ? 0.331 -3.738 10.675 1.00 88.00 201 PHE A N 1
ATOM 1559 C CA . PHE A 1 201 ? -0.771 -4.211 9.821 1.00 88.00 201 PHE A CA 1
ATOM 1560 C C . PHE A 1 201 ? -1.582 -3.090 9.174 1.00 88.00 201 PHE A C 1
ATOM 1562 O O . PHE A 1 201 ? -2.144 -3.276 8.102 1.00 88.00 201 PHE A O 1
ATOM 1569 N N . LEU A 1 202 ? -1.652 -1.918 9.806 1.00 88.19 202 LEU A N 1
ATOM 1570 C CA . LEU A 1 202 ? -2.288 -0.741 9.210 1.00 88.19 202 LEU A CA 1
ATOM 1571 C C . LEU A 1 202 ? -1.359 -0.002 8.235 1.00 88.19 202 LEU A C 1
ATOM 1573 O O . LEU A 1 202 ? -1.808 0.931 7.567 1.00 88.19 202 LEU A O 1
ATOM 1577 N N . GLY A 1 203 ? -0.067 -0.345 8.210 1.00 86.06 203 GLY A N 1
ATOM 1578 C CA . GLY A 1 203 ? 0.978 0.326 7.434 1.00 86.06 203 GLY A CA 1
ATOM 1579 C C . GLY A 1 203 ? 1.231 1.789 7.826 1.00 86.06 203 GLY A C 1
ATOM 1580 O O . GLY A 1 203 ? 2.057 2.463 7.214 1.00 86.06 203 GLY A O 1
ATOM 1581 N N . ILE A 1 204 ? 0.538 2.295 8.851 1.00 87.69 204 ILE A N 1
ATOM 1582 C CA . ILE A 1 204 ? 0.748 3.604 9.467 1.00 87.69 204 ILE A CA 1
ATOM 1583 C C . ILE A 1 204 ? 0.422 3.579 10.958 1.00 87.69 204 ILE A C 1
ATOM 1585 O O . ILE A 1 204 ? -0.438 2.812 11.397 1.00 87.69 204 ILE A O 1
ATOM 1589 N N . PRO A 1 205 ? 1.018 4.506 11.732 1.00 87.19 205 PRO A N 1
ATOM 1590 C CA . PRO A 1 205 ? 0.646 4.721 13.120 1.00 87.19 205 PRO A CA 1
ATOM 1591 C C . PRO A 1 205 ? -0.859 4.946 13.281 1.00 87.19 205 PRO A C 1
ATOM 1593 O O . PRO A 1 205 ? -1.440 5.804 12.605 1.00 87.19 205 PRO A O 1
ATOM 1596 N N . ILE A 1 206 ? -1.479 4.267 14.250 1.00 85.38 206 ILE A N 1
ATOM 1597 C CA . ILE A 1 206 ? -2.920 4.370 14.538 1.00 85.38 206 ILE A CA 1
ATOM 1598 C C . ILE A 1 206 ? -3.395 5.821 14.712 1.00 85.38 206 ILE A C 1
ATOM 1600 O O . ILE A 1 206 ? -4.503 6.168 14.308 1.00 85.38 206 ILE A O 1
ATOM 1604 N N . ALA A 1 207 ? -2.537 6.705 15.230 1.00 83.06 207 ALA A N 1
ATOM 1605 C CA . ALA A 1 207 ? -2.831 8.127 15.399 1.00 83.06 207 ALA A CA 1
ATOM 1606 C C . ALA A 1 207 ? -3.125 8.861 14.073 1.00 83.06 207 ALA A C 1
ATOM 1608 O O . ALA A 1 207 ? -3.892 9.826 14.072 1.00 83.06 207 ALA A O 1
ATOM 1609 N N . LEU A 1 208 ? -2.543 8.402 12.960 1.00 84.75 208 LEU A N 1
ATOM 1610 C CA . LEU A 1 208 ? -2.703 8.983 11.624 1.00 84.75 208 LEU A CA 1
ATOM 1611 C C . LEU A 1 208 ? -3.839 8.334 10.825 1.00 84.75 208 LEU A C 1
ATOM 1613 O O . LEU A 1 208 ? -4.383 8.966 9.925 1.00 84.75 208 LEU A O 1
ATOM 1617 N N . THR A 1 209 ? -4.246 7.116 11.188 1.00 84.38 209 THR A N 1
ATOM 1618 C CA . THR A 1 209 ? -5.319 6.382 10.492 1.00 84.38 209 THR A CA 1
ATOM 1619 C C . THR A 1 209 ? -6.689 7.037 10.635 1.00 84.38 209 THR A C 1
ATOM 1621 O O . THR A 1 209 ? -7.582 6.773 9.844 1.00 84.38 209 THR A O 1
ATOM 1624 N N . GLY A 1 210 ? -6.900 7.854 11.673 1.00 81.44 210 GLY A N 1
ATOM 1625 C CA . GLY A 1 210 ? -8.214 8.399 12.022 1.00 81.44 210 GLY A CA 1
ATOM 1626 C C . GLY A 1 210 ? -9.132 7.431 12.783 1.00 81.44 210 GLY A C 1
ATOM 1627 O O . GLY A 1 210 ? -10.233 7.843 13.169 1.00 81.44 210 GLY A O 1
ATOM 1628 N N . ILE A 1 211 ? -8.685 6.196 13.050 1.00 85.00 211 ILE A N 1
ATOM 1629 C CA . ILE A 1 211 ? -9.395 5.195 13.857 1.00 85.00 211 ILE A CA 1
ATOM 1630 C C . ILE A 1 211 ? -9.144 5.465 15.347 1.00 85.00 211 ILE A C 1
ATOM 1632 O O . ILE A 1 211 ? -8.017 5.705 15.778 1.00 85.00 211 ILE A O 1
ATOM 1636 N N . LYS A 1 212 ? -10.205 5.447 16.161 1.00 83.31 212 LYS A N 1
ATOM 1637 C CA . LYS A 1 212 ? -10.128 5.645 17.617 1.00 83.31 212 LYS A CA 1
ATOM 1638 C C . LYS A 1 212 ? -10.780 4.486 18.358 1.00 83.31 212 LYS A C 1
ATOM 1640 O O . LYS A 1 212 ? -11.785 3.967 17.892 1.00 83.31 212 LYS A O 1
ATOM 1645 N N . ASN A 1 213 ? -10.249 4.167 19.540 1.00 79.38 213 ASN A N 1
ATOM 1646 C CA . ASN A 1 213 ? -10.792 3.123 20.415 1.00 79.38 213 ASN A CA 1
ATOM 1647 C C . ASN A 1 213 ? -12.245 3.420 20.824 1.00 79.38 213 ASN A C 1
ATOM 1649 O O . ASN A 1 213 ? -13.106 2.555 20.810 1.00 79.38 213 ASN A O 1
ATOM 1653 N N . THR A 1 214 ? -12.549 4.686 21.125 1.00 76.69 214 THR A N 1
ATOM 1654 C CA . THR A 1 214 ? -13.921 5.123 21.400 1.00 76.69 214 THR A CA 1
ATOM 1655 C C . THR A 1 214 ? -14.257 6.393 20.632 1.00 76.69 214 THR A C 1
ATOM 1657 O O . THR A 1 214 ? -13.463 7.338 20.540 1.00 76.69 214 THR A O 1
ATOM 1660 N N . TYR A 1 215 ? -15.472 6.440 20.089 1.00 74.81 215 TYR A N 1
ATOM 1661 C CA . TYR A 1 215 ? -15.987 7.600 19.376 1.00 74.81 215 TYR A CA 1
ATOM 1662 C C . TYR A 1 215 ? -16.991 8.348 20.250 1.00 74.81 215 TYR A C 1
ATOM 1664 O O . TYR A 1 215 ? -18.059 7.845 20.566 1.00 74.81 215 TYR A O 1
ATOM 1672 N N . ARG A 1 216 ? -16.655 9.590 20.623 1.00 68.31 216 ARG A N 1
ATOM 1673 C CA . ARG A 1 216 ? -17.552 10.478 21.390 1.00 68.31 216 ARG A CA 1
ATOM 1674 C C . ARG A 1 216 ? -18.447 11.372 20.519 1.00 68.31 216 ARG A C 1
ATOM 1676 O O . ARG A 1 216 ? -19.309 12.058 21.049 1.00 68.31 216 ARG A O 1
ATOM 1683 N N . SER A 1 217 ? -18.217 11.440 19.203 1.00 66.19 217 SER A N 1
ATOM 1684 C CA . SER A 1 217 ? -19.026 12.265 18.287 1.00 66.19 217 SER A CA 1
ATOM 1685 C C . SER A 1 217 ? -19.060 11.725 16.856 1.00 66.19 217 SER A C 1
ATOM 1687 O O . SER A 1 217 ? -18.038 11.257 16.339 1.00 66.19 217 SER A O 1
ATOM 1689 N N . ASN A 1 218 ? -20.205 11.879 16.185 1.00 66.50 218 ASN A N 1
ATOM 1690 C CA . ASN A 1 218 ? -20.435 11.500 14.784 1.00 66.50 218 ASN A CA 1
ATOM 1691 C C . ASN A 1 218 ? -20.002 12.621 13.829 1.00 66.50 218 ASN A C 1
ATOM 1693 O O . ASN A 1 218 ? -20.813 13.243 13.150 1.00 66.50 218 ASN A O 1
ATOM 1697 N N . ARG A 1 219 ? -18.706 12.940 13.819 1.00 67.62 219 ARG A N 1
ATOM 1698 C CA . ARG A 1 219 ? -18.126 13.879 12.849 1.00 67.62 219 ARG A CA 1
ATOM 1699 C C . ARG A 1 219 ? -17.727 13.148 11.570 1.00 67.62 219 ARG A C 1
ATOM 1701 O O . ARG A 1 219 ? -17.370 11.972 11.628 1.00 67.62 219 ARG A O 1
ATOM 1708 N N . LYS A 1 220 ? -17.718 13.881 10.452 1.00 68.88 220 LYS A N 1
ATOM 1709 C CA . LYS A 1 220 ? -17.122 13.434 9.186 1.00 68.88 220 LYS A CA 1
ATOM 1710 C C . LYS A 1 220 ? -15.676 12.993 9.426 1.00 68.88 220 LYS A C 1
ATOM 1712 O O . LYS A 1 220 ? -14.925 13.709 10.095 1.00 68.88 220 LYS A O 1
ATOM 1717 N N . ARG A 1 221 ? -15.300 11.824 8.910 1.00 71.38 221 ARG A N 1
ATOM 1718 C CA . ARG A 1 221 ? -13.956 11.246 9.067 1.00 71.38 221 ARG A CA 1
ATOM 1719 C C . ARG A 1 221 ? -13.499 10.577 7.787 1.00 71.38 221 ARG A C 1
ATOM 1721 O O . ARG A 1 221 ? -14.318 10.143 6.987 1.00 71.38 221 ARG A O 1
ATOM 1728 N N . SER A 1 222 ? -12.187 10.482 7.632 1.00 75.88 222 SER A N 1
ATOM 1729 C CA . SER A 1 222 ? -11.565 9.775 6.523 1.00 75.88 222 SER A CA 1
ATOM 1730 C C . SER A 1 222 ? -10.567 8.740 7.047 1.00 75.88 222 SER A C 1
ATOM 1732 O O . SER A 1 222 ? -9.380 9.067 7.123 1.00 75.88 222 SER A O 1
ATOM 1734 N N . PRO A 1 223 ? -11.021 7.557 7.509 1.00 77.62 223 PRO A N 1
ATOM 1735 C CA . PRO A 1 223 ? -10.099 6.511 7.919 1.00 77.62 223 PRO A CA 1
ATOM 1736 C C . PRO A 1 223 ? -9.187 6.115 6.753 1.00 77.62 223 PRO A C 1
ATOM 1738 O O . PRO A 1 223 ? -9.671 5.907 5.640 1.00 77.62 223 PRO A O 1
ATOM 1741 N N . ALA A 1 224 ? -7.888 6.029 7.011 1.00 76.12 224 ALA A N 1
ATOM 1742 C CA . ALA A 1 224 ? -6.876 5.644 6.036 1.00 76.12 224 ALA A CA 1
ATOM 1743 C C . ALA A 1 224 ? -5.988 4.547 6.618 1.00 76.12 224 ALA A C 1
ATOM 1745 O O . ALA A 1 224 ? -5.736 4.528 7.823 1.00 76.12 224 ALA A O 1
ATOM 1746 N N . PHE A 1 225 ? -5.535 3.641 5.764 1.00 82.50 225 PHE A N 1
ATOM 1747 C CA . PHE A 1 225 ? -4.542 2.621 6.079 1.00 82.50 225 PHE A CA 1
ATOM 1748 C C . PHE A 1 225 ? -3.876 2.166 4.784 1.00 82.50 225 PHE A C 1
ATOM 1750 O O . PHE A 1 225 ? -4.369 2.439 3.683 1.00 82.50 225 PHE A O 1
ATOM 1757 N N . PHE A 1 226 ? -2.743 1.499 4.930 1.00 79.62 226 PHE A N 1
ATOM 1758 C CA . PHE A 1 226 ? -1.951 1.004 3.822 1.00 79.62 226 PHE A CA 1
ATOM 1759 C C . PHE A 1 226 ? -1.902 -0.517 3.815 1.00 79.62 226 PHE A C 1
ATOM 1761 O O . PHE A 1 226 ? -2.110 -1.162 4.843 1.00 79.62 226 PHE A O 1
ATOM 1768 N N . LEU A 1 227 ? -1.673 -1.038 2.619 1.00 70.94 227 LEU A N 1
ATOM 1769 C CA . LEU A 1 227 ? -1.562 -2.442 2.271 1.00 70.94 227 LEU A CA 1
ATOM 1770 C C . LEU A 1 227 ? -0.311 -2.645 1.412 1.00 70.94 227 LEU A C 1
ATOM 1772 O O . LEU A 1 227 ? 0.019 -1.689 0.670 1.00 70.94 227 LEU A O 1
#

Secondary structure (DSSP, 8-state):
--SHHHHHHHHHHHHHHHHHHHHHHHHHHHHHHHH-HHHHHHHHHHHHHHHHHHHHHH---S-SSHHHHH--S-----SS---GGGGT--S------EEE--BPPPPTTT--HHHHHHHHHHHHHHHHHHHHTSTTHHHHS-EE----TTSTTTS--SEE----GGGGGTT-HHHHHH-S-HHHHHHTSPBPSS-BHHHHHTSS-HHHH---SS-SS---B--EEE-

InterPro domains:
  IPR030225 Sterol regulatory element-binding protein cleavage-activating protein [PTHR46378] (28-222)
  IPR057041 SCAP, N-terminal [PF24006] (84-224)

Radius of gyration: 37.65 Å; chains: 1; bounding box: 82×90×85 Å

pLDDT: mean 72.16, std 16.43, range [41.53, 93.5]